Protein AF-A0A2Z5ZM87-F1 (afdb_monomer_lite)

Structure (mmCIF, N/CA/C/O backbone):
data_AF-A0A2Z5ZM87-F1
#
_entry.id   AF-A0A2Z5ZM87-F1
#
loop_
_atom_site.group_PDB
_atom_site.id
_atom_site.type_symbol
_atom_site.label_atom_id
_atom_site.label_alt_id
_atom_site.label_comp_id
_atom_site.label_asym_id
_atom_site.label_entity_id
_atom_site.label_seq_id
_atom_site.pdbx_PDB_ins_code
_atom_site.Cartn_x
_atom_site.Cartn_y
_atom_site.Cartn_z
_atom_site.occupancy
_atom_site.B_iso_or_equiv
_atom_site.auth_seq_id
_atom_site.auth_comp_id
_atom_site.auth_asym_id
_atom_site.auth_atom_id
_atom_site.pdbx_PDB_model_num
ATOM 1 N N . MET A 1 1 ? -8.042 13.717 -10.631 1.00 45.28 1 MET A N 1
ATOM 2 C CA . MET A 1 1 ? -7.740 12.860 -9.469 1.00 45.28 1 MET A CA 1
ATOM 3 C C . MET A 1 1 ? -8.584 11.626 -9.677 1.00 45.28 1 MET A C 1
ATOM 5 O O . MET A 1 1 ? -9.781 11.690 -9.444 1.00 45.28 1 MET A O 1
ATOM 9 N N . ASP A 1 2 ? -8.003 10.573 -10.242 1.00 47.09 2 ASP A N 1
ATOM 10 C CA . ASP A 1 2 ? -8.747 9.351 -10.549 1.00 47.09 2 ASP A CA 1
ATOM 11 C C . ASP A 1 2 ? -8.518 8.375 -9.394 1.00 47.09 2 ASP A C 1
ATOM 13 O O . ASP A 1 2 ? -7.420 7.847 -9.216 1.00 47.09 2 ASP A O 1
ATOM 17 N N . TYR A 1 3 ? -9.545 8.236 -8.553 1.00 55.28 3 TYR A N 1
ATOM 18 C CA . TYR A 1 3 ? -9.513 7.658 -7.201 1.00 55.28 3 TYR A CA 1
ATOM 19 C C . TYR A 1 3 ? -9.652 6.130 -7.167 1.00 55.28 3 TYR A C 1
ATOM 21 O O . TYR A 1 3 ? -10.389 5.592 -6.343 1.00 55.28 3 TYR A O 1
ATOM 29 N N . PHE A 1 4 ? -9.010 5.405 -8.084 1.00 69.56 4 PHE A N 1
ATOM 30 C CA . PHE A 1 4 ? -9.246 3.966 -8.196 1.00 69.56 4 PHE A CA 1
ATOM 31 C C . PHE A 1 4 ? -7.976 3.204 -8.540 1.00 69.56 4 PHE A C 1
ATOM 33 O O . PHE A 1 4 ? -7.252 3.585 -9.455 1.00 69.56 4 PHE A O 1
ATOM 40 N N . VAL A 1 5 ? -7.774 2.071 -7.856 1.00 77.31 5 VAL A N 1
ATOM 41 C CA . VAL A 1 5 ? -6.613 1.172 -7.995 1.00 77.31 5 VAL A CA 1
ATOM 42 C C . VAL A 1 5 ? -6.198 0.956 -9.453 1.00 77.31 5 VAL A C 1
ATOM 44 O O . VAL A 1 5 ? -5.006 0.997 -9.755 1.00 77.31 5 VAL A O 1
ATOM 47 N N . LEU A 1 6 ? -7.179 0.739 -10.339 1.00 80.38 6 LEU A N 1
ATOM 48 C CA . LEU A 1 6 ? -6.986 0.447 -11.763 1.00 80.38 6 LEU A CA 1
ATOM 49 C C . LEU A 1 6 ? -6.848 1.695 -12.644 1.00 80.38 6 LEU A C 1
ATOM 51 O O . LEU A 1 6 ? -6.197 1.627 -13.682 1.00 80.38 6 LEU A O 1
ATOM 55 N N . LEU A 1 7 ? -7.466 2.812 -12.253 1.00 82.69 7 LEU A N 1
ATOM 56 C CA . LEU A 1 7 ? -7.489 4.033 -13.062 1.00 82.69 7 LEU A CA 1
ATOM 57 C C . LEU A 1 7 ? -6.266 4.906 -12.810 1.00 82.69 7 LEU A C 1
ATOM 59 O O . LEU A 1 7 ? -5.807 5.576 -13.728 1.00 82.69 7 LEU A O 1
ATOM 63 N N . SER A 1 8 ? -5.714 4.880 -11.595 1.00 85.94 8 SER A N 1
ATOM 64 C CA . SER A 1 8 ? -4.465 5.569 -11.301 1.00 85.94 8 SER A CA 1
ATOM 65 C C . SER A 1 8 ? -3.324 4.871 -12.051 1.00 85.94 8 SER A C 1
ATOM 67 O O . SER A 1 8 ? -3.047 3.695 -11.778 1.00 85.94 8 SER A O 1
ATOM 69 N N . PRO A 1 9 ? -2.617 5.548 -12.971 1.00 89.00 9 PRO A N 1
ATOM 70 C CA . PRO A 1 9 ? -1.467 4.941 -13.621 1.00 89.00 9 PRO A CA 1
ATOM 71 C C . PRO A 1 9 ? -0.368 4.576 -12.604 1.00 89.00 9 PRO A C 1
ATOM 73 O O . PRO A 1 9 ? -0.386 5.059 -11.459 1.00 89.00 9 PRO A O 1
ATOM 76 N N . PRO A 1 10 ? 0.594 3.717 -12.980 1.00 91.44 10 PRO A N 1
ATOM 77 C CA . PRO A 1 10 ? 1.702 3.364 -12.103 1.00 91.44 10 PRO A CA 1
ATOM 78 C C . PRO A 1 10 ? 2.448 4.608 -11.614 1.00 91.44 10 PRO A C 1
ATOM 80 O O . PRO A 1 10 ? 2.751 5.505 -12.403 1.00 91.44 10 PRO A O 1
ATOM 83 N N . PHE A 1 11 ? 2.745 4.649 -10.313 1.00 91.25 11 PHE A N 1
ATOM 84 C CA . PHE A 1 11 ? 3.589 5.677 -9.700 1.00 91.25 11 PHE A CA 1
ATOM 85 C C . PHE A 1 11 ? 3.064 7.111 -9.840 1.00 91.25 11 PHE A C 1
ATOM 87 O O . PHE A 1 11 ? 3.836 8.063 -9.911 1.00 91.25 11 PHE A O 1
ATOM 94 N N . GLN A 1 12 ? 1.741 7.271 -9.905 1.00 87.81 12 GLN A N 1
ATOM 95 C CA . GLN A 1 12 ? 1.074 8.579 -9.860 1.00 87.81 12 GLN A CA 1
ATOM 96 C C . GLN A 1 12 ? 0.607 8.962 -8.450 1.00 87.81 12 GLN A C 1
ATOM 98 O O . GLN A 1 12 ? 0.036 10.033 -8.261 1.00 87.81 12 GLN A O 1
ATOM 103 N N . VAL A 1 13 ? 0.867 8.107 -7.457 1.00 87.69 13 VAL A N 1
ATOM 104 C CA . VAL A 1 13 ? 0.732 8.444 -6.038 1.00 87.69 13 VAL A CA 1
ATOM 105 C C . VAL A 1 13 ? 2.094 8.898 -5.506 1.00 87.69 13 VAL A C 1
ATOM 107 O O . VAL A 1 13 ? 3.131 8.367 -5.909 1.00 87.69 13 VAL A O 1
ATOM 110 N N . ALA A 1 14 ? 2.091 9.895 -4.617 1.00 83.25 14 ALA A N 1
ATOM 111 C CA . ALA A 1 14 ? 3.307 10.430 -4.007 1.00 83.25 14 ALA A CA 1
ATOM 112 C C . ALA A 1 14 ? 4.142 9.314 -3.357 1.00 83.25 14 ALA A C 1
ATOM 114 O O . ALA A 1 14 ? 3.596 8.439 -2.687 1.00 83.25 14 ALA A O 1
ATOM 115 N N . ASP A 1 15 ? 5.453 9.335 -3.610 1.00 87.00 15 ASP A N 1
ATOM 116 C CA . ASP A 1 15 ? 6.457 8.391 -3.094 1.00 87.00 15 ASP A CA 1
ATOM 117 C C . ASP A 1 15 ? 6.191 6.892 -3.349 1.00 87.00 15 ASP A C 1
ATOM 119 O O . ASP A 1 15 ? 6.943 6.028 -2.885 1.00 87.00 15 ASP A O 1
ATOM 123 N N . GLU A 1 16 ? 5.177 6.555 -4.152 1.00 92.56 16 GLU A N 1
ATOM 124 C CA . GLU A 1 16 ? 4.769 5.179 -4.434 1.00 92.56 16 GLU A CA 1
ATOM 125 C C . GLU A 1 16 ? 5.887 4.299 -5.018 1.00 92.56 16 GLU A C 1
ATOM 127 O O . GLU A 1 16 ? 5.949 3.134 -4.627 1.00 92.56 16 GLU A O 1
ATOM 132 N N . PRO A 1 17 ? 6.815 4.787 -5.874 1.00 94.00 17 PRO A N 1
ATOM 133 C CA . PRO A 1 17 ? 7.968 3.988 -6.288 1.00 94.00 17 PRO A CA 1
ATOM 134 C C . PRO A 1 17 ? 8.773 3.438 -5.110 1.00 94.00 17 PRO A C 1
ATOM 136 O O . PRO A 1 17 ? 9.072 2.244 -5.060 1.00 94.00 17 PRO A O 1
ATOM 139 N N . ASN A 1 18 ? 9.099 4.292 -4.137 1.00 94.75 18 ASN A N 1
ATOM 140 C CA . ASN A 1 18 ? 9.925 3.905 -2.997 1.00 94.75 18 ASN A CA 1
ATOM 141 C C . ASN A 1 18 ? 9.157 2.964 -2.072 1.00 94.75 18 ASN A C 1
ATOM 143 O O . ASN A 1 18 ? 9.716 1.970 -1.607 1.00 94.75 18 ASN A O 1
ATOM 147 N N . HIS A 1 19 ? 7.864 3.221 -1.866 1.00 96.12 19 HIS A N 1
ATOM 148 C CA . HIS A 1 19 ? 7.006 2.320 -1.108 1.00 96.12 19 HIS A CA 1
ATOM 149 C C . HIS A 1 19 ? 6.868 0.953 -1.782 1.00 96.12 19 HIS A C 1
ATOM 151 O O . HIS A 1 19 ? 7.019 -0.061 -1.110 1.00 96.12 19 HIS A O 1
ATOM 157 N N . PHE A 1 20 ? 6.669 0.893 -3.100 1.00 96.88 20 PHE A N 1
ATOM 158 C CA . PHE A 1 20 ? 6.618 -0.364 -3.845 1.00 96.88 20 PHE A CA 1
ATOM 159 C C . PHE A 1 20 ? 7.907 -1.174 -3.670 1.00 96.88 20 PHE A C 1
ATOM 161 O O . PHE A 1 20 ? 7.859 -2.359 -3.349 1.00 96.88 20 PHE A O 1
ATOM 168 N N . MET A 1 21 ? 9.068 -0.529 -3.785 1.00 96.56 21 MET A N 1
ATOM 169 C CA . MET A 1 21 ? 10.365 -1.177 -3.572 1.00 96.56 21 MET A CA 1
ATOM 170 C C . MET A 1 21 ? 10.538 -1.672 -2.125 1.00 96.56 21 MET A C 1
ATOM 172 O O . MET A 1 21 ? 11.004 -2.793 -1.907 1.00 96.56 21 MET A O 1
ATOM 176 N N . ARG A 1 22 ? 10.077 -0.903 -1.131 1.00 96.94 22 ARG A N 1
ATOM 177 C CA . ARG A 1 22 ? 10.037 -1.336 0.276 1.00 96.94 22 ARG A CA 1
ATOM 178 C C . ARG A 1 22 ? 9.099 -2.529 0.495 1.00 96.94 22 ARG A C 1
ATOM 180 O O . ARG A 1 22 ? 9.460 -3.456 1.215 1.00 96.94 22 ARG A O 1
ATOM 187 N N . VAL A 1 23 ? 7.929 -2.547 -0.141 1.00 97.31 23 VAL A N 1
ATOM 188 C CA . VAL A 1 23 ? 6.977 -3.668 -0.075 1.00 97.31 23 VAL A CA 1
ATOM 189 C C . VAL A 1 23 ? 7.590 -4.933 -0.676 1.00 97.31 23 VAL A C 1
ATOM 191 O O . VAL A 1 23 ? 7.504 -5.991 -0.056 1.00 97.31 23 VAL A O 1
ATOM 194 N N . LEU A 1 24 ? 8.257 -4.833 -1.832 1.00 97.12 24 LEU A N 1
ATOM 195 C CA . LEU A 1 24 ? 8.967 -5.962 -2.445 1.00 97.12 24 LEU A CA 1
ATOM 196 C C . LEU A 1 24 ? 10.035 -6.533 -1.505 1.00 97.12 24 LEU A C 1
ATOM 198 O O . LEU A 1 24 ? 10.115 -7.747 -1.336 1.00 97.12 24 LEU A O 1
ATOM 202 N N . GLN A 1 25 ? 10.819 -5.665 -0.860 1.00 96.44 25 GLN A N 1
ATOM 203 C CA . GLN A 1 25 ? 11.833 -6.077 0.108 1.00 96.44 25 GLN A CA 1
ATOM 204 C C . GLN A 1 25 ? 11.210 -6.883 1.261 1.00 96.44 25 GLN A C 1
ATOM 206 O O . GLN A 1 25 ? 11.693 -7.967 1.593 1.00 96.44 25 GLN A O 1
ATOM 211 N N . ILE A 1 26 ? 10.133 -6.366 1.863 1.00 97.25 26 ILE A N 1
ATOM 212 C CA . ILE A 1 26 ? 9.449 -7.028 2.982 1.00 97.25 26 ILE A CA 1
ATOM 213 C C . ILE A 1 26 ? 8.850 -8.366 2.528 1.00 97.25 26 ILE A C 1
ATOM 215 O O . ILE A 1 26 ? 8.986 -9.363 3.235 1.00 97.25 26 ILE A O 1
ATOM 219 N N . ALA A 1 27 ? 8.247 -8.417 1.337 1.00 96.69 27 ALA A N 1
ATOM 220 C CA . ALA A 1 27 ? 7.664 -9.634 0.774 1.00 96.69 27 ALA A CA 1
ATOM 221 C C . ALA A 1 27 ? 8.704 -10.738 0.498 1.00 96.69 27 ALA A C 1
ATOM 223 O O . ALA A 1 27 ? 8.371 -11.917 0.556 1.00 96.69 27 ALA A O 1
ATOM 224 N N . GLN A 1 28 ? 9.968 -10.375 0.257 1.00 94.19 28 GLN A N 1
ATOM 225 C CA . GLN A 1 28 ? 11.092 -11.315 0.134 1.00 94.19 28 GLN A CA 1
ATOM 226 C C . GLN A 1 28 ? 11.618 -11.826 1.489 1.00 94.19 28 GLN A C 1
ATOM 228 O O . GLN A 1 28 ? 12.605 -12.557 1.528 1.00 94.19 28 GLN A O 1
ATOM 233 N N . GLY A 1 29 ? 10.998 -11.430 2.605 1.00 94.25 29 GLY A N 1
ATOM 234 C CA . GLY A 1 29 ? 11.417 -11.795 3.961 1.00 94.25 29 GLY A CA 1
ATOM 235 C C . GLY A 1 29 ? 12.471 -10.862 4.567 1.00 94.25 29 GLY A C 1
ATOM 236 O O . GLY A 1 29 ? 12.845 -11.025 5.728 1.00 94.25 29 GLY A O 1
ATOM 237 N N . ASN A 1 30 ? 12.923 -9.842 3.832 1.00 94.31 30 ASN A N 1
ATOM 238 C CA . ASN A 1 30 ? 13.924 -8.890 4.307 1.00 94.31 30 ASN A CA 1
ATOM 239 C C . ASN A 1 30 ? 13.255 -7.744 5.083 1.00 94.31 30 ASN A C 1
ATOM 241 O O . ASN A 1 30 ? 13.056 -6.641 4.578 1.00 94.31 30 ASN A O 1
ATOM 245 N N . LEU A 1 31 ? 12.894 -7.996 6.342 1.00 94.25 31 LEU A N 1
ATOM 246 C CA . LEU A 1 31 ? 12.161 -7.028 7.173 1.00 94.25 31 LEU A CA 1
ATOM 247 C C . LEU A 1 31 ? 12.968 -5.748 7.468 1.00 94.25 31 LEU A C 1
ATOM 249 O O . LEU A 1 31 ? 12.413 -4.645 7.528 1.00 94.25 31 LEU A O 1
ATOM 253 N N . VAL A 1 32 ? 14.286 -5.881 7.616 1.00 93.62 32 VAL A N 1
ATOM 254 C CA . VAL A 1 32 ? 15.198 -4.785 7.969 1.00 93.62 32 VAL A CA 1
ATOM 255 C C . VAL A 1 32 ? 15.969 -4.315 6.736 1.00 93.62 32 VAL A C 1
ATOM 257 O O . VAL A 1 32 ? 16.406 -5.116 5.912 1.00 93.62 32 VAL A O 1
ATOM 260 N N . GLY A 1 33 ? 16.106 -2.995 6.602 1.00 90.94 33 GLY A N 1
ATOM 261 C CA . GLY A 1 33 ? 16.922 -2.347 5.577 1.00 90.94 33 GLY A CA 1
ATOM 262 C C . GLY A 1 33 ? 18.409 -2.646 5.677 1.00 90.94 33 GLY A C 1
ATOM 263 O O . GLY A 1 33 ? 18.942 -2.887 6.756 1.00 90.94 33 GLY A O 1
ATOM 264 N N . ILE A 1 34 ? 19.096 -2.530 4.547 1.00 93.06 34 ILE A N 1
ATOM 265 C CA . ILE A 1 34 ? 20.554 -2.539 4.484 1.00 93.06 34 ILE A CA 1
ATOM 266 C C . ILE A 1 34 ? 21.031 -1.091 4.543 1.00 93.06 34 ILE A C 1
ATOM 268 O O . ILE A 1 34 ? 20.699 -0.287 3.672 1.00 93.06 34 ILE A O 1
ATOM 272 N N . ARG A 1 35 ? 21.825 -0.756 5.560 1.00 92.56 35 ARG A N 1
ATOM 273 C CA . ARG A 1 35 ? 22.493 0.544 5.667 1.00 92.56 35 ARG A CA 1
ATOM 274 C C . ARG A 1 35 ? 23.862 0.468 4.997 1.00 92.56 35 ARG A C 1
ATOM 276 O O . ARG A 1 35 ? 24.700 -0.312 5.436 1.00 92.56 35 ARG A O 1
ATOM 283 N N . GLN A 1 36 ? 24.093 1.282 3.968 1.00 90.25 36 GLN A N 1
ATOM 284 C CA . GLN A 1 36 ? 25.390 1.352 3.280 1.00 90.25 36 GLN A CA 1
ATOM 285 C C . GLN A 1 36 ? 26.271 2.489 3.800 1.00 90.25 36 GLN A C 1
ATOM 287 O O . GLN A 1 36 ? 27.489 2.351 3.860 1.00 90.25 36 GLN A O 1
ATOM 292 N N . SER A 1 37 ? 25.674 3.607 4.220 1.00 90.81 37 SER A N 1
ATOM 293 C CA . SER A 1 37 ? 26.419 4.752 4.746 1.00 90.81 37 SER A CA 1
ATOM 294 C C . SER A 1 37 ? 25.619 5.509 5.813 1.00 90.81 37 SER A C 1
ATOM 296 O O . SER A 1 37 ? 24.560 5.066 6.270 1.00 90.81 37 SER A O 1
ATOM 298 N N . LYS A 1 38 ? 26.120 6.670 6.259 1.00 86.62 38 LYS A N 1
ATOM 299 C CA . LYS A 1 38 ? 25.392 7.515 7.219 1.00 86.62 38 LYS A CA 1
ATOM 300 C C . LYS A 1 38 ? 24.047 7.993 6.667 1.00 86.62 38 LYS A C 1
ATOM 302 O O . LYS A 1 38 ? 23.107 8.068 7.454 1.00 86.62 38 LYS A O 1
ATOM 307 N N . THR A 1 39 ? 23.975 8.265 5.365 1.00 85.94 39 THR A N 1
ATOM 308 C CA . THR A 1 39 ? 22.816 8.848 4.667 1.00 85.94 39 THR A CA 1
ATOM 309 C C . THR A 1 39 ? 22.148 7.885 3.688 1.00 85.94 39 THR A C 1
ATOM 311 O O . THR A 1 39 ? 21.098 8.210 3.144 1.00 85.94 39 THR A O 1
ATOM 314 N N . GLU A 1 40 ? 22.725 6.703 3.466 1.00 90.88 40 GLU A N 1
ATOM 315 C CA . GLU A 1 40 ? 22.232 5.739 2.486 1.00 90.88 40 GLU A CA 1
ATOM 316 C C . GLU A 1 40 ? 21.752 4.453 3.150 1.00 90.88 40 GLU A C 1
ATOM 318 O O . GLU A 1 40 ? 22.470 3.794 3.913 1.00 90.88 40 GLU A O 1
ATOM 323 N N . SER A 1 41 ? 20.505 4.096 2.866 1.00 93.81 41 SER A N 1
ATOM 324 C CA . SER A 1 41 ? 19.870 2.871 3.337 1.00 93.81 41 SER A CA 1
ATOM 325 C C . SER A 1 41 ? 18.853 2.396 2.311 1.00 93.81 41 SER A C 1
ATOM 327 O O . SER A 1 41 ? 18.200 3.209 1.659 1.00 93.81 41 SER A O 1
ATOM 329 N N . GLY A 1 42 ? 18.717 1.084 2.158 1.00 94.38 42 GLY A N 1
ATOM 330 C CA . GLY A 1 42 ? 17.855 0.521 1.132 1.00 94.38 42 GLY A CA 1
ATOM 331 C C . GLY A 1 42 ? 17.773 -0.998 1.154 1.00 94.38 42 GLY A C 1
ATOM 332 O O . GLY A 1 42 ? 17.763 -1.604 2.227 1.00 94.38 42 GLY A O 1
ATOM 333 N N . ALA A 1 43 ? 17.684 -1.607 -0.027 1.00 94.75 43 ALA A N 1
ATOM 334 C CA . ALA A 1 43 ? 17.456 -3.040 -0.185 1.00 94.75 43 ALA A CA 1
ATOM 335 C C . ALA A 1 43 ? 18.128 -3.612 -1.436 1.00 94.75 43 ALA A C 1
ATOM 337 O O . ALA A 1 43 ? 18.338 -2.902 -2.417 1.00 94.75 43 ALA A O 1
ATOM 338 N N . LEU A 1 44 ? 18.411 -4.916 -1.418 1.00 95.06 44 LEU A N 1
ATOM 339 C CA . LEU A 1 44 ? 18.737 -5.672 -2.626 1.00 95.06 44 LEU A CA 1
ATOM 340 C C . LEU A 1 44 ? 17.435 -6.145 -3.271 1.00 95.06 44 LEU A C 1
ATOM 342 O O . LEU A 1 44 ? 16.685 -6.896 -2.656 1.00 95.06 44 LEU A O 1
ATOM 346 N N . LEU A 1 45 ? 17.164 -5.695 -4.494 1.00 95.31 45 LEU A N 1
ATOM 347 C CA . LEU A 1 45 ? 15.937 -5.997 -5.233 1.00 95.31 45 LEU A CA 1
ATOM 348 C C . LEU A 1 45 ? 16.264 -6.411 -6.673 1.00 95.31 45 LEU A C 1
ATOM 350 O O . LEU A 1 45 ? 17.319 -6.033 -7.187 1.00 95.31 45 LEU A O 1
ATOM 354 N N . PRO A 1 46 ? 15.376 -7.152 -7.362 1.00 94.50 46 PRO A N 1
ATOM 355 C CA . PRO A 1 46 ? 15.541 -7.437 -8.781 1.00 94.50 46 PRO A CA 1
ATOM 356 C C . PRO A 1 46 ? 15.693 -6.146 -9.587 1.00 94.50 46 PRO A C 1
ATOM 358 O O . PRO A 1 46 ? 14.908 -5.215 -9.403 1.00 94.50 46 PRO A O 1
ATOM 361 N N . MET A 1 47 ? 16.654 -6.105 -10.515 1.00 92.50 47 MET A N 1
ATOM 362 C CA . MET A 1 47 ? 16.968 -4.912 -11.322 1.00 92.50 47 MET A CA 1
ATOM 363 C C . MET A 1 47 ? 15.745 -4.326 -12.049 1.00 92.50 47 MET A C 1
ATOM 365 O O . MET A 1 47 ? 15.665 -3.122 -12.286 1.00 92.50 47 MET A O 1
ATOM 369 N N . THR A 1 48 ? 14.738 -5.139 -12.366 1.00 93.19 48 THR A N 1
ATOM 370 C CA . THR A 1 48 ? 13.526 -4.630 -13.014 1.00 93.19 48 THR A CA 1
ATOM 371 C C . THR A 1 48 ? 12.620 -3.811 -12.121 1.00 93.19 48 THR A C 1
ATOM 373 O O . THR A 1 48 ? 11.822 -3.062 -12.668 1.00 93.19 48 THR A O 1
ATOM 376 N N . ALA A 1 49 ? 12.716 -3.903 -10.792 1.00 93.56 49 ALA A N 1
ATOM 377 C CA . ALA A 1 49 ? 11.942 -3.035 -9.905 1.00 93.56 49 ALA A CA 1
ATOM 378 C C . ALA A 1 49 ? 12.279 -1.546 -10.141 1.00 93.56 49 ALA A C 1
ATOM 380 O O . ALA A 1 49 ? 11.373 -0.794 -10.512 1.00 93.56 49 ALA A O 1
ATOM 381 N N . PRO A 1 50 ? 13.552 -1.106 -10.039 1.00 93.25 50 PRO A N 1
ATOM 382 C CA . PRO A 1 50 ? 13.908 0.275 -10.349 1.00 93.25 50 PRO A CA 1
ATOM 383 C C . PRO A 1 50 ? 13.760 0.616 -11.840 1.00 93.25 50 PRO A C 1
ATOM 385 O O . PRO A 1 50 ? 13.394 1.744 -12.150 1.00 93.25 50 PRO A O 1
ATOM 388 N N . MET A 1 51 ? 13.958 -0.323 -12.780 1.00 92.19 51 MET A N 1
ATOM 389 C CA . MET A 1 51 ? 13.696 -0.056 -14.212 1.00 92.19 51 MET A CA 1
ATOM 390 C C . MET A 1 51 ? 12.208 0.188 -14.506 1.00 92.19 51 MET A C 1
ATOM 392 O O . MET A 1 51 ? 11.855 1.047 -15.317 1.00 92.19 51 MET A O 1
ATOM 396 N N . PHE A 1 52 ? 11.327 -0.567 -13.848 1.00 93.94 52 PHE A N 1
ATOM 397 C CA . PHE A 1 52 ? 9.886 -0.388 -13.953 1.00 93.94 52 PHE A CA 1
ATOM 398 C C . PHE A 1 52 ? 9.480 0.984 -13.411 1.00 93.94 52 PHE A C 1
ATOM 400 O O . PHE A 1 52 ? 8.796 1.719 -14.116 1.00 93.94 52 PHE A O 1
ATOM 407 N N . ALA A 1 53 ? 9.977 1.377 -12.234 1.00 92.25 53 ALA A N 1
ATOM 408 C CA . ALA A 1 53 ? 9.786 2.729 -11.705 1.00 92.25 53 ALA A CA 1
ATOM 409 C C . ALA A 1 53 ? 10.319 3.809 -12.663 1.00 92.25 53 ALA A C 1
ATOM 411 O O . ALA A 1 53 ? 9.608 4.756 -12.997 1.00 92.25 53 ALA A O 1
ATOM 412 N N . ALA A 1 54 ? 11.526 3.611 -13.202 1.00 90.44 54 ALA A N 1
ATOM 413 C CA . ALA A 1 54 ? 12.166 4.548 -14.120 1.00 90.44 54 ALA A CA 1
ATOM 414 C C . ALA A 1 54 ? 11.372 4.796 -15.410 1.00 90.44 54 ALA A C 1
ATOM 416 O O . ALA A 1 54 ? 11.474 5.879 -15.989 1.00 90.44 54 ALA A O 1
ATOM 417 N N . SER A 1 55 ? 10.531 3.843 -15.824 1.00 89.69 55 SER A N 1
ATOM 418 C CA . SER A 1 55 ? 9.640 3.998 -16.982 1.00 89.69 55 SER A CA 1
ATOM 419 C C . SER A 1 55 ? 8.637 5.149 -16.813 1.00 89.69 55 SER A C 1
ATOM 421 O O . SER A 1 55 ? 8.114 5.640 -17.809 1.00 89.69 55 SER A O 1
ATOM 423 N N . PHE A 1 56 ? 8.407 5.614 -15.580 1.00 90.00 56 PHE A N 1
ATOM 424 C CA . PHE A 1 56 ? 7.454 6.673 -15.236 1.00 90.00 56 PHE A CA 1
ATOM 425 C C . PHE A 1 56 ? 8.122 7.930 -14.640 1.00 90.00 56 PHE A C 1
ATOM 427 O O . PHE A 1 56 ? 7.434 8.899 -14.329 1.00 90.00 56 PHE A O 1
ATOM 434 N N . ASN A 1 57 ? 9.459 7.980 -14.550 1.00 85.25 57 ASN A N 1
ATOM 435 C CA . ASN A 1 57 ? 10.211 9.081 -13.919 1.00 85.25 57 ASN A CA 1
ATOM 436 C C . ASN A 1 57 ? 10.078 10.449 -14.608 1.00 85.25 57 ASN A C 1
ATOM 438 O O . ASN A 1 57 ? 10.487 11.454 -14.036 1.00 85.25 57 ASN A O 1
ATOM 442 N N . LYS A 1 58 ? 9.545 10.510 -15.833 1.00 83.88 58 LYS A N 1
ATOM 443 C CA . LYS A 1 58 ? 9.331 11.776 -16.556 1.00 83.88 58 LYS A CA 1
ATOM 444 C C . LYS A 1 58 ? 8.078 12.533 -16.103 1.00 83.88 58 LYS A C 1
ATOM 446 O O . LYS A 1 58 ? 7.887 13.667 -16.511 1.00 83.88 58 LYS A O 1
ATOM 451 N N . LEU A 1 59 ? 7.220 11.898 -15.304 1.00 85.25 59 LEU A N 1
ATOM 452 C CA . LEU A 1 59 ? 5.908 12.422 -14.911 1.00 85.25 59 LEU A CA 1
ATOM 453 C C . LEU A 1 59 ? 5.934 13.320 -13.660 1.00 85.25 59 LEU A C 1
ATOM 455 O O . LEU A 1 59 ? 5.207 14.316 -13.643 1.00 85.25 59 LEU A O 1
ATOM 459 N N . PRO A 1 60 ? 6.721 13.019 -12.604 1.00 81.38 60 PRO A N 1
ATOM 460 C CA . PRO A 1 60 ? 6.776 13.869 -11.420 1.00 81.38 60 PRO A CA 1
ATOM 461 C C . PRO A 1 60 ? 7.138 15.315 -11.775 1.00 81.38 60 PRO A C 1
ATOM 463 O O . PRO A 1 60 ? 8.110 15.566 -12.481 1.00 81.38 60 PRO A O 1
ATOM 466 N N . PHE A 1 61 ? 6.345 16.266 -11.271 1.00 81.44 61 PHE A N 1
ATOM 467 C CA . PHE A 1 61 ? 6.514 17.713 -11.480 1.00 81.44 61 PHE A CA 1
ATOM 468 C C . PHE A 1 61 ? 6.441 18.195 -12.943 1.00 81.44 61 PHE A C 1
ATOM 470 O O . PHE A 1 61 ? 6.724 19.361 -13.216 1.00 81.44 61 PHE A O 1
ATOM 477 N N . ALA A 1 62 ? 5.994 17.346 -13.873 1.00 86.06 62 ALA A N 1
ATOM 478 C CA . ALA A 1 62 ? 5.849 17.673 -15.287 1.00 86.06 62 ALA A CA 1
ATOM 479 C C . ALA A 1 62 ? 4.378 17.522 -15.726 1.00 86.06 62 ALA A C 1
ATOM 481 O O . ALA A 1 62 ? 4.011 16.522 -16.337 1.00 86.06 62 ALA A O 1
ATOM 482 N N . PRO A 1 63 ? 3.494 18.503 -15.450 1.00 81.69 63 PRO A N 1
ATOM 483 C CA . PRO A 1 63 ? 2.054 18.370 -15.712 1.00 81.69 63 PRO A CA 1
ATOM 484 C C . PRO A 1 63 ? 1.699 18.189 -17.199 1.00 81.69 63 PRO A C 1
ATOM 486 O O . PRO A 1 63 ? 0.609 17.691 -17.506 1.00 81.69 63 PRO A O 1
ATOM 489 N N . GLN A 1 64 ? 2.611 18.587 -18.092 1.00 86.06 64 GLN A N 1
ATOM 490 C CA . GLN A 1 64 ? 2.501 18.447 -19.546 1.00 86.06 64 GLN A CA 1
ATOM 491 C C . GLN A 1 64 ? 2.734 17.002 -20.008 1.00 86.06 64 GLN A C 1
ATOM 493 O O . GLN A 1 64 ? 2.193 16.582 -21.028 1.00 86.06 64 GLN A O 1
ATOM 498 N N . GLU A 1 65 ? 3.517 16.236 -19.248 1.00 87.56 65 GLU A N 1
ATOM 499 C CA . GLU A 1 65 ? 3.810 14.840 -19.541 1.00 87.56 65 GLU A CA 1
ATOM 500 C C . GLU A 1 65 ? 2.644 13.973 -19.060 1.00 87.56 65 GLU A C 1
ATOM 502 O O . GLU A 1 65 ? 2.139 14.120 -17.943 1.00 87.56 65 GLU A O 1
ATOM 507 N N . LYS A 1 66 ? 2.186 13.064 -19.921 1.00 85.94 66 LYS A N 1
ATOM 508 C CA . LYS A 1 66 ? 1.099 12.127 -19.621 1.00 85.94 66 LYS A CA 1
ATOM 509 C C . LYS A 1 66 ? 1.573 10.705 -19.831 1.00 85.94 66 LYS A C 1
ATOM 511 O O . LYS A 1 66 ? 2.449 10.436 -20.650 1.00 85.94 66 LYS A O 1
ATOM 516 N N . VAL A 1 67 ? 0.945 9.779 -19.113 1.00 87.88 67 VAL A N 1
ATOM 517 C CA . VAL A 1 67 ? 1.154 8.355 -19.360 1.00 87.88 67 VAL A CA 1
ATOM 518 C C . VAL A 1 67 ? 0.659 8.021 -20.761 1.00 87.88 67 VAL A C 1
ATOM 520 O O . VAL A 1 67 ? -0.515 8.210 -21.073 1.00 87.88 67 VAL A O 1
ATOM 523 N N . THR A 1 68 ? 1.563 7.533 -21.606 1.00 89.62 68 THR A N 1
ATOM 524 C CA . THR A 1 68 ? 1.239 7.113 -22.971 1.00 89.62 68 THR A CA 1
ATOM 525 C C . THR A 1 68 ? 0.963 5.611 -23.029 1.00 89.62 68 THR A C 1
ATOM 527 O O . THR A 1 68 ? 1.429 4.838 -22.189 1.00 89.62 68 THR A O 1
ATOM 530 N N . ALA A 1 69 ? 0.225 5.173 -24.053 1.00 88.00 69 ALA A N 1
ATOM 531 C CA . ALA A 1 69 ? -0.030 3.751 -24.276 1.00 88.00 69 ALA A CA 1
ATOM 532 C C . ALA A 1 69 ? 1.275 2.953 -24.462 1.00 88.00 69 ALA A C 1
ATOM 534 O O . ALA A 1 69 ? 1.401 1.853 -23.932 1.00 88.00 69 ALA A O 1
ATOM 535 N N . ASP A 1 70 ? 2.270 3.528 -25.143 1.00 89.25 70 ASP A N 1
ATOM 536 C CA . ASP A 1 70 ? 3.583 2.902 -25.345 1.00 89.25 70 ASP A CA 1
ATOM 537 C C . ASP A 1 70 ? 4.330 2.671 -24.019 1.00 89.25 70 ASP A C 1
ATOM 539 O O . ASP A 1 70 ? 4.888 1.594 -23.804 1.00 89.25 70 ASP A O 1
ATOM 543 N N . MET A 1 71 ? 4.270 3.627 -23.081 1.00 89.81 71 MET A N 1
ATOM 544 C CA . MET A 1 71 ? 4.835 3.451 -21.734 1.00 89.81 71 MET A CA 1
ATOM 545 C C . MET A 1 71 ? 4.179 2.280 -20.997 1.00 89.81 71 MET A C 1
ATOM 547 O O . MET A 1 71 ? 4.876 1.470 -20.386 1.00 89.81 71 MET A O 1
ATOM 551 N N . LEU A 1 72 ? 2.849 2.165 -21.077 1.00 90.38 72 LEU A N 1
ATOM 552 C CA . LEU A 1 72 ? 2.108 1.072 -20.447 1.00 90.38 72 LEU A CA 1
ATOM 553 C C . LEU A 1 72 ? 2.441 -0.277 -21.085 1.00 90.38 72 LEU A C 1
ATOM 555 O O . LEU A 1 72 ? 2.705 -1.236 -20.365 1.00 90.38 72 LEU A O 1
ATOM 559 N N . VAL A 1 73 ? 2.484 -0.362 -22.417 1.00 90.38 73 VAL A N 1
ATOM 560 C CA . VAL A 1 73 ? 2.840 -1.597 -23.134 1.00 90.38 73 VAL A CA 1
ATOM 561 C C . VAL A 1 73 ? 4.252 -2.054 -22.767 1.00 90.38 73 VAL A C 1
ATOM 563 O O . VAL A 1 73 ? 4.451 -3.222 -22.429 1.00 90.38 73 VAL A O 1
ATOM 566 N N . LYS A 1 74 ? 5.221 -1.132 -22.736 1.00 89.00 74 LYS A N 1
ATOM 567 C CA . LYS A 1 74 ? 6.593 -1.425 -22.296 1.00 89.00 74 LYS A CA 1
ATOM 568 C C . LYS A 1 74 ? 6.623 -1.931 -20.859 1.00 89.00 74 LYS A C 1
ATOM 570 O O . LYS A 1 74 ? 7.194 -2.989 -20.606 1.00 89.00 74 LYS A O 1
ATOM 575 N N . ALA A 1 75 ? 5.950 -1.245 -19.941 1.00 90.06 75 ALA A N 1
ATOM 576 C CA . ALA A 1 75 ? 5.851 -1.657 -18.545 1.00 90.06 75 ALA A CA 1
ATOM 577 C C . ALA A 1 75 ? 5.208 -3.046 -18.365 1.00 90.06 75 ALA A C 1
ATOM 579 O O . ALA A 1 75 ? 5.707 -3.853 -17.581 1.00 90.06 75 ALA A O 1
ATOM 580 N N . MET A 1 76 ? 4.142 -3.351 -19.109 1.00 90.81 76 MET A N 1
ATOM 581 C CA . MET A 1 76 ? 3.476 -4.658 -19.079 1.00 90.81 76 MET A CA 1
ATOM 582 C C . MET A 1 76 ? 4.359 -5.790 -19.619 1.00 90.81 76 MET A C 1
ATOM 584 O O . MET A 1 76 ? 4.200 -6.938 -19.205 1.00 90.81 76 MET A O 1
ATOM 588 N N . SER A 1 77 ? 5.297 -5.479 -20.519 1.00 91.25 77 SER A N 1
ATOM 589 C CA . SER A 1 77 ? 6.206 -6.462 -21.118 1.00 91.25 77 SER A CA 1
ATOM 590 C C . SER A 1 77 ? 7.391 -6.854 -20.221 1.00 91.25 77 SER A C 1
ATOM 592 O O . SER A 1 77 ? 8.034 -7.876 -20.470 1.00 91.25 77 SER A O 1
ATOM 594 N N . LEU A 1 78 ? 7.673 -6.076 -19.166 1.00 91.75 78 LEU A N 1
ATOM 595 C CA . LEU A 1 78 ? 8.770 -6.350 -18.239 1.00 91.75 78 LEU A CA 1
ATOM 596 C C . LEU A 1 78 ? 8.559 -7.678 -17.495 1.00 91.75 78 LEU A C 1
ATOM 598 O O . LEU A 1 78 ? 7.446 -8.052 -17.119 1.00 91.75 78 LEU A O 1
ATOM 602 N N . ARG A 1 79 ? 9.659 -8.386 -17.238 1.00 93.12 79 ARG A N 1
ATOM 603 C CA . ARG A 1 79 ? 9.693 -9.667 -16.518 1.00 93.12 79 ARG A CA 1
ATOM 604 C C . ARG A 1 79 ? 10.722 -9.600 -15.406 1.00 93.12 79 ARG A C 1
ATOM 606 O O . ARG A 1 79 ? 11.740 -8.950 -15.582 1.00 93.12 79 ARG A O 1
ATOM 613 N N . TRP A 1 80 ? 10.476 -10.280 -14.292 1.00 91.75 80 TRP A N 1
ATOM 614 C CA . TRP A 1 80 ? 11.425 -10.351 -13.180 1.00 91.75 80 TRP A CA 1
ATOM 615 C C . TRP A 1 80 ? 12.696 -11.126 -13.586 1.00 91.75 80 TRP A C 1
ATOM 617 O O . TRP A 1 80 ? 12.584 -12.310 -13.905 1.00 91.75 80 TRP A O 1
ATOM 627 N N . PRO A 1 81 ? 13.893 -10.509 -13.599 1.00 85.44 81 PRO A N 1
ATOM 628 C CA . PRO A 1 81 ? 15.149 -11.208 -13.800 1.00 85.44 81 PRO A CA 1
ATOM 629 C C . PRO A 1 81 ? 15.673 -11.735 -12.459 1.00 85.44 81 PRO A C 1
ATOM 631 O O . PRO A 1 81 ? 15.242 -11.310 -11.387 1.00 85.44 81 PRO A O 1
ATOM 634 N N . SER A 1 82 ? 16.669 -12.616 -12.524 1.00 72.62 82 SER A N 1
ATOM 635 C CA . SER A 1 82 ? 17.371 -13.137 -11.347 1.00 72.62 82 SER A CA 1
ATOM 636 C C . SER A 1 82 ? 18.437 -12.187 -10.785 1.00 72.62 82 SER A C 1
ATOM 638 O O . SER A 1 82 ? 18.900 -12.395 -9.665 1.00 72.62 82 SER A O 1
ATOM 640 N N . SER A 1 83 ? 18.850 -11.151 -11.527 1.00 91.94 83 SER A N 1
ATOM 641 C CA . SER A 1 83 ? 19.897 -10.230 -11.076 1.00 91.94 83 SER A CA 1
ATOM 642 C C . SER A 1 83 ? 19.376 -9.241 -10.033 1.00 91.94 83 SER A C 1
ATOM 644 O O . SER A 1 83 ? 18.407 -8.508 -10.257 1.00 91.94 83 SER A O 1
ATOM 646 N N . LEU A 1 84 ? 20.058 -9.205 -8.888 1.00 93.38 84 LEU A N 1
ATOM 647 C CA . LEU A 1 84 ? 19.787 -8.265 -7.808 1.00 93.38 84 LEU A CA 1
ATOM 648 C C . LEU A 1 84 ? 20.661 -7.020 -7.950 1.00 93.38 84 LEU A C 1
ATOM 650 O O . LEU A 1 84 ? 21.821 -7.091 -8.351 1.00 93.38 84 LEU A O 1
ATOM 654 N N . THR A 1 85 ? 20.100 -5.877 -7.581 1.00 94.56 85 THR A N 1
ATOM 655 C CA . THR A 1 85 ? 20.804 -4.605 -7.471 1.00 94.56 85 THR A CA 1
ATOM 656 C C . THR A 1 85 ? 20.456 -3.937 -6.153 1.00 94.56 85 THR A C 1
ATOM 658 O O . THR A 1 85 ? 19.370 -4.148 -5.607 1.00 94.56 85 THR A O 1
ATOM 661 N N . PHE A 1 86 ? 21.381 -3.141 -5.627 1.00 95.12 86 PHE A N 1
ATOM 662 C CA . PHE A 1 86 ? 21.080 -2.306 -4.479 1.00 95.12 86 PHE A CA 1
ATOM 663 C C . PHE A 1 86 ? 20.261 -1.101 -4.928 1.00 95.12 86 PHE A C 1
ATOM 665 O O . PHE A 1 86 ? 20.644 -0.383 -5.849 1.00 95.12 86 PHE A O 1
ATOM 672 N N . VAL A 1 87 ? 19.144 -0.876 -4.248 1.00 94.50 87 VAL A N 1
ATOM 673 C CA . VAL A 1 87 ? 18.285 0.277 -4.469 1.00 94.50 87 VAL A CA 1
ATOM 674 C C . VAL A 1 87 ? 18.198 1.075 -3.179 1.00 94.50 87 VAL A C 1
ATOM 676 O O . VAL A 1 87 ? 17.838 0.539 -2.130 1.00 94.50 87 VAL A O 1
ATOM 679 N N . SER A 1 88 ? 18.5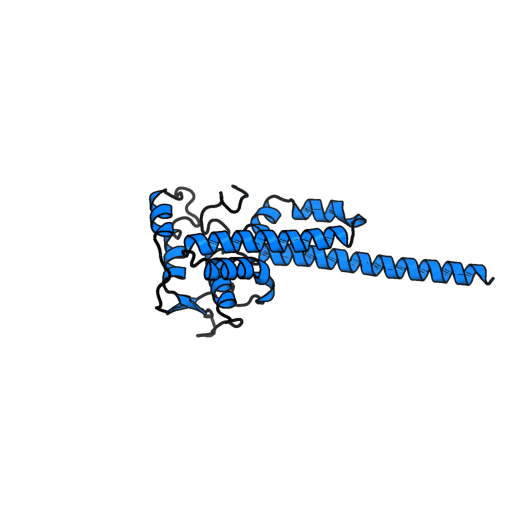23 2.362 -3.274 1.00 93.69 88 SER A N 1
ATOM 680 C CA . SER A 1 88 ? 18.461 3.307 -2.162 1.00 93.69 88 SER A CA 1
ATOM 681 C C . SER A 1 88 ? 17.011 3.728 -1.895 1.00 93.69 88 SER A C 1
ATOM 683 O O . SER A 1 88 ? 16.323 4.203 -2.796 1.00 93.69 88 SER A O 1
ATOM 685 N N . LEU A 1 89 ? 16.537 3.532 -0.660 1.00 92.38 89 LEU A N 1
ATOM 686 C CA . LEU A 1 89 ? 15.171 3.841 -0.199 1.00 92.38 89 LEU A CA 1
ATOM 687 C C . LEU A 1 89 ? 15.188 4.511 1.200 1.00 92.38 89 LEU A C 1
ATOM 689 O O . LEU A 1 89 ? 14.454 4.101 2.106 1.00 92.38 89 LEU A O 1
ATOM 693 N N . PRO A 1 90 ? 16.018 5.545 1.440 1.00 89.88 90 PRO A N 1
ATOM 694 C CA . PRO A 1 90 ? 16.229 6.081 2.787 1.00 89.88 90 PRO A CA 1
ATOM 695 C C . PRO A 1 90 ? 14.947 6.651 3.413 1.00 89.88 90 PRO A C 1
ATOM 697 O O . PRO A 1 90 ? 14.788 6.597 4.629 1.00 89.88 90 PRO A O 1
ATOM 700 N N . ASN A 1 91 ? 14.012 7.147 2.596 1.00 90.56 91 ASN A N 1
ATOM 701 C CA . ASN A 1 91 ? 12.747 7.716 3.058 1.00 90.56 91 ASN A CA 1
ATOM 702 C C . ASN A 1 91 ? 11.705 6.664 3.465 1.00 90.56 91 ASN A C 1
ATOM 704 O O . ASN A 1 91 ? 10.801 6.996 4.217 1.00 90.56 91 ASN A O 1
ATOM 708 N N . THR A 1 92 ? 11.804 5.415 2.994 1.00 91.88 92 THR A N 1
ATOM 709 C CA . THR A 1 92 ? 10.768 4.388 3.234 1.00 91.88 92 THR A CA 1
ATOM 710 C C . THR A 1 92 ? 11.241 3.213 4.082 1.00 91.88 92 THR A C 1
ATOM 712 O O . THR A 1 92 ? 10.440 2.575 4.767 1.00 91.88 92 THR A O 1
ATOM 715 N N . VAL A 1 93 ? 12.545 2.938 4.083 1.00 92.00 93 VAL A N 1
ATOM 716 C CA . VAL A 1 93 ? 13.139 1.808 4.806 1.00 92.00 93 VAL A CA 1
ATOM 717 C C . VAL A 1 93 ? 13.065 1.953 6.331 1.00 92.00 93 VAL A C 1
ATOM 719 O O . VAL A 1 93 ? 13.099 0.956 7.047 1.00 92.00 93 VAL A O 1
ATOM 722 N N . ILE A 1 94 ? 12.918 3.189 6.819 1.00 91.25 94 ILE A N 1
ATOM 723 C CA . ILE A 1 94 ? 12.767 3.523 8.242 1.00 91.25 94 ILE A CA 1
ATOM 724 C C . ILE A 1 94 ? 11.423 3.078 8.826 1.00 91.25 94 ILE A C 1
ATOM 726 O O . ILE A 1 94 ? 11.295 2.944 10.041 1.00 91.25 94 ILE A O 1
ATOM 730 N N . TYR A 1 95 ? 10.418 2.864 7.977 1.00 91.94 95 TYR A N 1
ATOM 731 C CA . TYR A 1 95 ? 9.082 2.528 8.434 1.00 91.94 95 TYR A CA 1
ATOM 732 C C . TYR A 1 95 ? 8.973 1.049 8.833 1.00 91.94 95 TYR A C 1
ATOM 734 O O . TYR A 1 95 ? 9.596 0.176 8.201 1.00 91.94 95 TYR A O 1
ATOM 742 N N . PRO A 1 96 ? 8.174 0.751 9.874 1.00 92.81 96 PRO A N 1
ATOM 743 C CA . PRO A 1 96 ? 8.026 -0.604 10.376 1.00 92.81 96 PRO A CA 1
ATOM 744 C C . PRO A 1 96 ? 7.374 -1.505 9.314 1.00 92.81 96 PRO A C 1
ATOM 746 O O . PRO A 1 96 ? 6.429 -1.084 8.653 1.00 92.81 96 PRO A O 1
ATOM 749 N N . PRO A 1 97 ? 7.801 -2.771 9.165 1.00 93.56 97 PRO A N 1
ATOM 750 C CA . PRO A 1 97 ? 7.199 -3.687 8.192 1.00 93.56 97 PRO A CA 1
ATOM 751 C C . PRO A 1 97 ? 5.688 -3.885 8.372 1.00 93.56 97 PRO A C 1
ATOM 753 O O . PRO A 1 97 ? 4.974 -4.142 7.406 1.00 93.56 97 PRO A O 1
ATOM 756 N N . THR A 1 98 ? 5.194 -3.733 9.604 1.00 91.94 98 THR A N 1
ATOM 757 C CA . THR A 1 98 ? 3.773 -3.862 9.946 1.00 91.94 98 THR A CA 1
ATOM 758 C C . THR A 1 98 ? 2.893 -2.840 9.229 1.00 91.94 98 THR A C 1
ATOM 760 O O . THR A 1 98 ? 1.752 -3.162 8.904 1.00 91.94 98 THR A O 1
ATOM 763 N N . SER A 1 99 ? 3.411 -1.648 8.909 1.00 93.81 99 SER A N 1
ATOM 764 C CA . SER A 1 99 ? 2.646 -0.628 8.183 1.00 93.81 99 SER A CA 1
ATOM 765 C C . SER A 1 99 ? 2.430 -0.977 6.704 1.00 93.81 99 SER A C 1
ATOM 767 O O . SER A 1 99 ? 1.594 -0.367 6.049 1.00 93.81 99 SER A O 1
ATOM 769 N N . TYR A 1 100 ? 3.115 -2.001 6.182 1.00 96.25 100 TYR A N 1
ATOM 770 C CA . TYR A 1 100 ? 2.986 -2.458 4.796 1.00 96.25 100 TYR A CA 1
ATOM 771 C C . TYR A 1 100 ? 2.240 -3.782 4.641 1.00 96.25 100 TYR A C 1
ATOM 773 O O . TYR A 1 100 ? 2.147 -4.282 3.522 1.00 96.25 100 TYR A O 1
ATOM 781 N N . VAL A 1 101 ? 1.706 -4.369 5.720 1.00 95.06 101 VAL A N 1
ATOM 782 C CA . VAL A 1 101 ? 1.083 -5.709 5.682 1.00 95.06 101 VAL A CA 1
ATOM 783 C C . VAL A 1 101 ? 0.037 -5.820 4.573 1.00 95.06 101 VAL A C 1
ATOM 785 O O . VAL A 1 101 ? 0.040 -6.807 3.842 1.00 95.06 101 VAL A O 1
ATOM 788 N N . GLY A 1 102 ? -0.786 -4.782 4.384 1.00 94.19 102 GLY A N 1
ATOM 789 C CA . GLY A 1 102 ? -1.765 -4.720 3.300 1.00 94.19 102 GLY A CA 1
ATOM 790 C C . GLY A 1 102 ? -1.123 -4.903 1.925 1.00 94.19 102 GLY A C 1
ATOM 791 O O . GLY A 1 102 ? -1.384 -5.891 1.239 1.00 94.19 102 GLY A O 1
ATOM 792 N N . ALA A 1 103 ? -0.219 -4.003 1.542 1.00 96.88 103 ALA A N 1
ATOM 793 C CA . ALA A 1 103 ? 0.468 -4.076 0.253 1.00 96.88 103 ALA A CA 1
ATOM 794 C C . ALA A 1 103 ? 1.311 -5.358 0.078 1.00 96.88 103 ALA A C 1
ATOM 796 O O . ALA A 1 103 ? 1.337 -5.940 -1.008 1.00 96.88 103 ALA A O 1
ATOM 797 N N . VAL A 1 104 ? 1.955 -5.842 1.147 1.00 97.75 104 VAL A N 1
ATOM 798 C CA . VAL A 1 104 ? 2.752 -7.081 1.136 1.00 97.75 104 VAL A CA 1
ATOM 799 C C . VAL A 1 104 ? 1.879 -8.289 0.812 1.00 97.75 104 VAL A C 1
ATOM 801 O O . VAL A 1 104 ? 2.289 -9.107 -0.006 1.00 97.75 104 VAL A O 1
ATOM 804 N N . THR A 1 105 ? 0.666 -8.390 1.370 1.00 96.12 105 THR A N 1
ATOM 805 C CA . THR A 1 105 ? -0.245 -9.506 1.044 1.00 96.12 105 THR A CA 1
ATOM 806 C C . THR A 1 105 ? -0.552 -9.574 -0.454 1.00 96.12 105 THR A C 1
ATOM 808 O O . THR A 1 105 ? -0.519 -10.654 -1.045 1.00 96.12 105 THR A O 1
ATOM 811 N N . GLY A 1 106 ? -0.734 -8.417 -1.096 1.00 97.06 106 GLY A N 1
ATOM 812 C CA . GLY A 1 106 ? -0.936 -8.322 -2.537 1.00 97.06 106 GLY A CA 1
ATOM 813 C C . GLY A 1 106 ? 0.289 -8.746 -3.351 1.00 97.06 106 GLY A C 1
ATOM 814 O O . GLY A 1 106 ? 0.154 -9.450 -4.351 1.00 97.06 106 GLY A O 1
ATOM 815 N N . VAL A 1 107 ? 1.499 -8.394 -2.905 1.00 97.56 107 VAL A N 1
ATOM 816 C CA . VAL A 1 107 ? 2.743 -8.864 -3.542 1.00 97.56 107 VAL A CA 1
ATOM 817 C C . VAL A 1 107 ? 2.934 -10.371 -3.377 1.00 97.56 107 VAL A C 1
ATOM 819 O O . VAL A 1 107 ? 3.358 -11.031 -4.324 1.00 97.56 107 VAL A O 1
ATOM 822 N N . LEU A 1 108 ? 2.589 -10.941 -2.221 1.00 96.88 108 LEU A N 1
ATOM 823 C CA . LEU A 1 108 ? 2.657 -12.390 -2.011 1.00 96.88 108 LEU A CA 1
ATOM 824 C C . LEU A 1 108 ? 1.716 -13.135 -2.968 1.00 96.88 108 LEU A C 1
ATOM 826 O O . LEU A 1 108 ? 2.122 -14.128 -3.569 1.00 96.88 108 LEU A O 1
ATOM 830 N N . TRP A 1 109 ? 0.499 -12.628 -3.187 1.00 96.19 109 TRP A N 1
ATOM 831 C CA . TRP A 1 109 ? -0.405 -13.163 -4.213 1.00 96.19 109 TRP A CA 1
ATOM 832 C C . TRP A 1 109 ? 0.133 -12.967 -5.633 1.00 96.19 109 TRP A C 1
ATOM 834 O O . TRP A 1 109 ? 0.022 -13.852 -6.476 1.00 96.19 109 TRP A O 1
ATOM 844 N N . ALA A 1 110 ? 0.769 -11.833 -5.918 1.00 96.50 110 ALA A N 1
ATOM 845 C CA . ALA A 1 110 ? 1.412 -11.615 -7.209 1.00 96.50 110 ALA A CA 1
ATOM 846 C C . ALA A 1 110 ? 2.542 -12.618 -7.476 1.00 96.50 110 ALA A C 1
ATOM 848 O O . ALA A 1 110 ? 2.712 -13.068 -8.609 1.00 96.50 110 ALA A O 1
ATOM 849 N N . HIS A 1 111 ? 3.292 -12.981 -6.435 1.00 93.88 111 HIS A N 1
ATOM 850 C CA . HIS A 1 111 ? 4.352 -13.974 -6.516 1.00 93.88 111 HIS A CA 1
ATOM 851 C C . HIS A 1 111 ? 3.795 -15.373 -6.819 1.00 93.88 111 HIS A C 1
ATOM 853 O O . HIS A 1 111 ? 4.309 -16.040 -7.714 1.00 93.88 111 HIS A O 1
ATOM 859 N N . THR A 1 112 ? 2.714 -15.802 -6.152 1.00 94.31 112 THR A N 1
ATOM 860 C CA . THR A 1 112 ? 2.087 -17.113 -6.423 1.00 94.31 112 THR A CA 1
ATOM 861 C C . THR A 1 112 ? 1.470 -17.205 -7.820 1.00 94.31 112 THR A C 1
ATOM 863 O O . THR A 1 112 ? 1.438 -18.284 -8.407 1.00 94.31 112 THR A O 1
ATOM 866 N N . LEU A 1 113 ? 1.024 -16.078 -8.379 1.00 94.88 113 LEU A N 1
ATOM 867 C CA . LEU A 1 113 ? 0.487 -15.980 -9.739 1.00 94.88 113 LEU A CA 1
ATOM 868 C C . LEU A 1 113 ? 1.566 -15.759 -10.815 1.00 94.88 113 LEU A C 1
ATOM 870 O O . LEU A 1 113 ? 1.226 -15.618 -11.989 1.00 94.88 113 LEU A O 1
ATOM 874 N N . HIS A 1 114 ? 2.851 -15.703 -10.441 1.00 93.31 114 HIS A N 1
ATOM 875 C CA . HIS A 1 114 ? 3.966 -15.366 -11.337 1.00 93.31 114 HIS A CA 1
ATOM 876 C C . HIS A 1 114 ? 3.734 -14.067 -12.140 1.00 93.31 114 HIS A C 1
ATOM 878 O O . HIS A 1 114 ? 4.059 -13.973 -13.329 1.00 93.31 114 HIS A O 1
ATOM 884 N N . ALA A 1 115 ? 3.141 -13.056 -11.498 1.00 94.12 115 ALA A N 1
ATOM 885 C CA . ALA A 1 115 ? 2.789 -11.793 -12.136 1.00 94.12 115 ALA A CA 1
ATOM 886 C C . ALA A 1 115 ? 4.030 -10.988 -12.574 1.00 94.12 115 ALA A C 1
ATOM 888 O O . ALA A 1 115 ? 5.102 -11.061 -11.971 1.00 94.12 115 ALA A O 1
ATOM 889 N N . THR A 1 116 ? 3.874 -10.175 -13.624 1.00 95.44 116 THR A N 1
ATOM 890 C CA . THR A 1 116 ? 4.886 -9.196 -14.069 1.00 95.44 116 THR A CA 1
ATOM 891 C C . THR A 1 116 ? 5.042 -8.062 -13.047 1.00 95.44 116 THR A C 1
ATOM 893 O O . THR A 1 116 ? 4.132 -7.867 -12.244 1.00 95.44 116 THR A O 1
ATOM 896 N N . PRO A 1 117 ? 6.116 -7.244 -13.087 1.00 95.06 117 PRO A N 1
ATOM 897 C CA . PRO A 1 117 ? 6.253 -6.079 -12.204 1.00 95.06 117 PRO A CA 1
ATOM 898 C C . PRO A 1 117 ? 5.046 -5.144 -12.215 1.00 95.06 117 PRO A C 1
ATOM 900 O O . PRO A 1 117 ? 4.604 -4.680 -11.165 1.00 95.06 117 PRO A O 1
ATOM 903 N N . PHE A 1 118 ? 4.468 -4.944 -13.400 1.00 95.06 118 PHE A N 1
ATOM 904 C CA . PHE A 1 118 ? 3.224 -4.211 -13.569 1.00 95.06 118 PHE A CA 1
ATOM 905 C C . PHE A 1 118 ? 2.078 -4.866 -12.786 1.00 95.06 118 PHE A C 1
ATOM 907 O O . PHE A 1 118 ? 1.468 -4.219 -11.940 1.00 95.06 118 PHE A O 1
ATOM 914 N N . GLY A 1 119 ? 1.820 -6.161 -13.002 1.00 95.56 119 GLY A N 1
ATOM 915 C CA . GLY A 1 119 ? 0.773 -6.891 -12.281 1.00 95.56 119 GLY A CA 1
ATOM 916 C C . GLY A 1 119 ? 0.998 -6.921 -10.766 1.00 95.56 119 GLY A C 1
ATOM 917 O O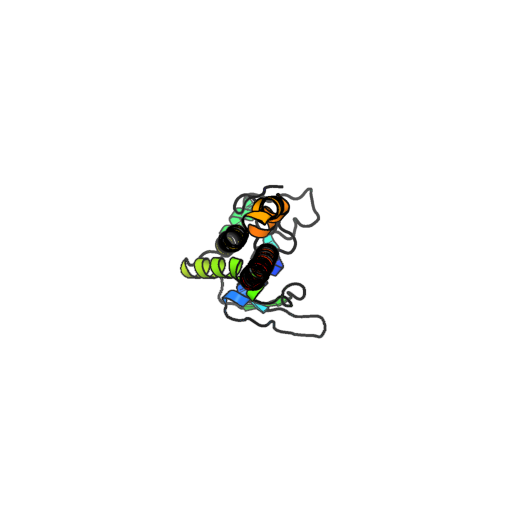 . GLY A 1 119 ? 0.047 -6.770 -10.002 1.00 95.56 119 GLY A O 1
ATOM 918 N N . THR A 1 120 ? 2.252 -7.037 -10.324 1.00 97.00 120 THR A N 1
ATOM 919 C CA . THR A 1 120 ? 2.631 -7.000 -8.909 1.00 97.00 120 THR A CA 1
ATOM 920 C C . THR A 1 120 ? 2.264 -5.676 -8.248 1.00 97.00 120 THR A C 1
ATOM 922 O O . THR A 1 120 ? 1.748 -5.702 -7.136 1.00 97.00 120 THR A O 1
ATOM 925 N N . LEU A 1 121 ? 2.459 -4.532 -8.915 1.00 96.75 121 LEU A N 1
ATOM 926 C CA . LEU A 1 121 ? 2.047 -3.230 -8.377 1.00 96.75 121 LEU A CA 1
ATOM 927 C C . LEU A 1 121 ? 0.529 -3.154 -8.161 1.00 96.75 121 LEU A C 1
ATOM 929 O O . LEU A 1 121 ? 0.077 -2.743 -7.094 1.00 96.75 121 LEU A O 1
ATOM 933 N N . TYR A 1 122 ? -0.269 -3.565 -9.150 1.00 95.81 122 TYR A N 1
ATOM 934 C CA . TYR A 1 122 ? -1.729 -3.511 -9.024 1.00 95.81 122 TYR A CA 1
ATOM 935 C C . TYR A 1 122 ? -2.254 -4.506 -7.992 1.00 95.81 122 TYR A C 1
ATOM 937 O O . TYR A 1 122 ? -3.133 -4.157 -7.209 1.00 95.81 122 TYR A O 1
ATOM 945 N N . LEU A 1 123 ? -1.691 -5.713 -7.925 1.00 96.94 123 LEU A N 1
ATOM 946 C CA . LEU A 1 123 ? -2.038 -6.668 -6.875 1.00 96.94 123 LEU A CA 1
ATOM 947 C C . LEU A 1 123 ? -1.636 -6.155 -5.489 1.00 96.94 123 LEU A C 1
ATOM 949 O O . LEU A 1 123 ? -2.416 -6.317 -4.555 1.00 96.94 123 LEU A O 1
ATOM 953 N N . ALA A 1 124 ? -0.496 -5.467 -5.353 1.00 97.31 124 ALA A N 1
ATOM 954 C CA . ALA A 1 124 ? -0.112 -4.793 -4.113 1.00 97.31 124 ALA A CA 1
ATOM 955 C C . ALA A 1 124 ? -1.148 -3.738 -3.698 1.00 97.31 124 ALA A C 1
ATOM 957 O O . ALA A 1 124 ? -1.593 -3.739 -2.554 1.00 97.31 124 ALA A O 1
ATOM 958 N N . ARG A 1 125 ? -1.598 -2.888 -4.631 1.00 96.62 125 ARG A N 1
ATOM 959 C CA . ARG A 1 125 ? -2.667 -1.903 -4.385 1.00 96.62 125 ARG A CA 1
ATOM 960 C C . ARG A 1 125 ? -3.987 -2.560 -3.970 1.00 96.62 125 ARG A C 1
ATOM 962 O O . ARG A 1 125 ? -4.620 -2.101 -3.025 1.00 96.62 125 ARG A O 1
ATOM 969 N N . ILE A 1 126 ? -4.393 -3.643 -4.641 1.00 96.19 126 ILE A N 1
ATOM 970 C CA . ILE A 1 126 ? -5.608 -4.402 -4.295 1.00 96.19 126 ILE A CA 1
ATOM 971 C C . ILE A 1 126 ? -5.483 -5.002 -2.892 1.00 96.19 126 ILE A C 1
ATOM 973 O O . ILE A 1 126 ? -6.392 -4.839 -2.083 1.00 96.19 126 ILE A O 1
ATOM 977 N N . GLY A 1 127 ? -4.361 -5.660 -2.588 1.00 96.19 127 GLY A N 1
ATOM 978 C CA . GLY A 1 127 ? -4.098 -6.220 -1.262 1.00 96.19 127 GLY A CA 1
ATOM 979 C C . GLY A 1 127 ? -4.134 -5.144 -0.179 1.00 96.19 127 GLY A C 1
ATOM 980 O O . GLY A 1 127 ? -4.782 -5.324 0.851 1.00 96.19 127 GLY A O 1
ATOM 981 N N . ASN A 1 128 ? -3.524 -3.985 -0.447 1.00 96.19 128 ASN A N 1
ATOM 982 C CA . ASN A 1 128 ? -3.553 -2.854 0.472 1.00 96.19 128 ASN A CA 1
ATOM 983 C C . ASN A 1 128 ? -4.982 -2.366 0.718 1.00 96.19 128 ASN A C 1
ATOM 985 O O . ASN A 1 128 ? -5.398 -2.258 1.868 1.00 96.19 128 ASN A O 1
ATOM 989 N N . LEU A 1 129 ? -5.760 -2.165 -0.346 1.00 95.44 129 LEU A N 1
ATOM 990 C CA . LEU A 1 129 ? -7.148 -1.725 -0.249 1.00 95.44 129 LEU A CA 1
ATOM 991 C C . LEU A 1 129 ? -7.997 -2.700 0.572 1.00 95.44 129 LEU A C 1
ATOM 993 O O . LEU A 1 129 ? -8.687 -2.276 1.494 1.00 95.44 129 LEU A O 1
ATOM 997 N N . VAL A 1 130 ? -7.928 -3.998 0.264 1.00 96.31 130 VAL A N 1
ATOM 998 C CA . VAL A 1 130 ? -8.726 -5.034 0.938 1.00 96.31 130 VAL A CA 1
ATOM 999 C C . VAL A 1 130 ? -8.423 -5.071 2.433 1.00 96.31 130 VAL A C 1
ATOM 1001 O O . VAL A 1 130 ? -9.347 -5.064 3.247 1.00 96.31 130 VAL A O 1
ATOM 1004 N N . ILE A 1 131 ? -7.143 -5.071 2.809 1.00 96.94 131 ILE A N 1
ATOM 1005 C CA . ILE A 1 131 ? -6.749 -5.131 4.218 1.00 96.94 131 ILE A CA 1
ATOM 1006 C C . ILE A 1 131 ? -7.099 -3.830 4.946 1.00 96.94 131 ILE A C 1
ATOM 1008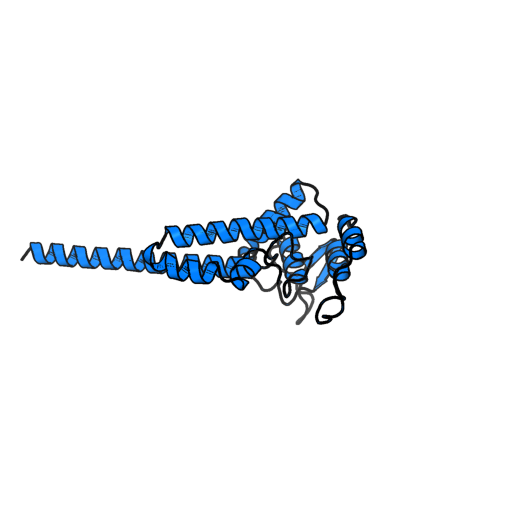 O O . ILE A 1 131 ? -7.670 -3.885 6.035 1.00 96.94 131 ILE A O 1
ATOM 1012 N N . ASN A 1 132 ? -6.830 -2.668 4.348 1.00 96.25 132 ASN A N 1
ATOM 1013 C CA . ASN A 1 132 ? -7.127 -1.374 4.968 1.00 96.25 132 ASN A CA 1
ATOM 1014 C C . ASN A 1 132 ? -8.635 -1.183 5.181 1.00 96.25 132 ASN A C 1
ATOM 1016 O O . ASN A 1 132 ? -9.055 -0.732 6.249 1.00 96.25 132 ASN A O 1
ATOM 1020 N N . VAL A 1 133 ? -9.461 -1.582 4.207 1.00 95.50 133 VAL A N 1
ATOM 1021 C CA . VAL A 1 133 ? -10.925 -1.586 4.339 1.00 95.50 133 VAL A CA 1
ATOM 1022 C C . VAL A 1 133 ? -11.366 -2.571 5.417 1.00 95.50 133 VAL A C 1
ATOM 1024 O O . VAL A 1 133 ? -12.176 -2.201 6.260 1.00 95.50 133 VAL A O 1
ATOM 1027 N N . GLY A 1 134 ? -10.812 -3.786 5.454 1.00 96.19 134 GLY A N 1
ATOM 1028 C CA . GLY A 1 134 ? -11.131 -4.773 6.490 1.00 96.19 134 GLY A CA 1
ATOM 1029 C C . GLY A 1 134 ? -10.858 -4.254 7.906 1.00 96.19 134 GLY A C 1
ATOM 1030 O O . GLY A 1 134 ? -11.733 -4.312 8.768 1.00 96.19 134 GLY A O 1
ATOM 1031 N N . VAL A 1 135 ? -9.679 -3.668 8.134 1.00 96.19 135 VAL A N 1
ATOM 1032 C CA . VAL A 1 135 ? -9.307 -3.053 9.421 1.00 96.19 135 VAL A CA 1
ATOM 1033 C C . VAL A 1 135 ? -10.231 -1.879 9.762 1.00 96.19 135 VAL A C 1
ATOM 1035 O O . VAL A 1 135 ? -10.687 -1.759 10.900 1.00 96.19 135 VAL A O 1
ATOM 1038 N N 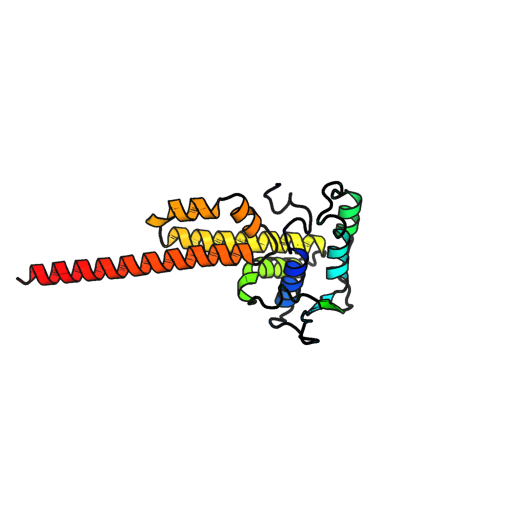. SER A 1 136 ? -10.559 -1.047 8.774 1.00 95.12 136 SER A N 1
ATOM 1039 C CA . SER A 1 136 ? -11.475 0.084 8.940 1.00 95.12 136 SER A CA 1
ATOM 1040 C C . SER A 1 136 ? -12.893 -0.369 9.305 1.00 95.12 136 SER A C 1
ATOM 1042 O O . SER A 1 136 ? -13.506 0.195 10.206 1.00 95.12 136 SER A O 1
ATOM 1044 N N . VAL A 1 137 ? -13.408 -1.427 8.673 1.00 95.50 137 VAL A N 1
ATOM 1045 C CA . VAL A 1 137 ? -14.709 -2.024 9.016 1.00 95.50 137 VAL A CA 1
ATOM 1046 C C . VAL A 1 137 ? -14.688 -2.572 10.441 1.00 95.50 137 VAL A C 1
ATOM 1048 O O . VAL A 1 137 ? -15.614 -2.301 11.201 1.00 95.50 137 VAL A O 1
ATOM 1051 N N . CYS A 1 138 ? -13.620 -3.264 10.850 1.00 95.19 138 CYS A N 1
ATOM 1052 C CA . CYS A 1 138 ? -13.462 -3.707 12.237 1.00 95.19 138 CYS A CA 1
ATOM 1053 C C . CYS A 1 138 ? -13.520 -2.535 13.229 1.00 95.19 138 CYS A C 1
ATOM 1055 O O . CYS A 1 138 ? -14.174 -2.650 14.265 1.00 95.19 138 CYS A O 1
ATOM 1057 N N . ALA A 1 139 ? -12.899 -1.396 12.907 1.00 94.19 139 ALA A N 1
ATOM 1058 C CA . ALA A 1 139 ? -12.979 -0.192 13.734 1.00 94.19 139 ALA A CA 1
ATOM 1059 C C . ALA A 1 139 ? -14.427 0.312 13.883 1.00 94.19 139 ALA A C 1
ATOM 1061 O O . ALA A 1 139 ? -14.880 0.588 14.993 1.00 94.19 139 ALA A O 1
ATOM 1062 N N . LEU A 1 140 ? -15.178 0.370 12.780 1.00 93.56 140 LEU A N 1
ATOM 1063 C CA . LEU A 1 140 ? -16.575 0.815 12.780 1.00 93.56 140 LEU A CA 1
ATOM 1064 C C . LEU A 1 140 ? -17.497 -0.130 13.560 1.00 93.56 140 LEU A C 1
ATOM 1066 O O . LEU A 1 140 ? -18.381 0.327 14.281 1.00 93.56 140 LEU A O 1
ATOM 1070 N N . LEU A 1 141 ? -17.270 -1.442 13.457 1.00 93.06 141 LEU A N 1
ATOM 1071 C CA . LEU A 1 141 ? -18.031 -2.445 14.206 1.00 93.06 141 LEU A CA 1
ATOM 1072 C C . LEU A 1 141 ? -17.745 -2.391 15.714 1.00 93.06 141 LEU A C 1
ATOM 1074 O O . LEU A 1 141 ? -18.629 -2.681 16.517 1.00 93.06 141 LEU A O 1
ATOM 1078 N N . LEU A 1 142 ? -16.527 -2.011 16.113 1.00 92.25 142 LEU A N 1
ATOM 1079 C CA . LEU A 1 142 ? -16.140 -1.898 17.522 1.00 92.25 142 LEU A CA 1
ATOM 1080 C C . LEU A 1 142 ? -16.732 -0.667 18.218 1.00 92.25 142 LEU A C 1
ATOM 1082 O O . LEU A 1 142 ? -16.984 -0.722 19.423 1.00 92.25 142 LEU A O 1
ATOM 1086 N N . SER A 1 143 ? -16.953 0.429 17.487 1.00 86.94 143 SER A N 1
ATOM 1087 C CA . SER A 1 143 ? -17.520 1.666 18.036 1.00 86.94 143 SER A CA 1
ATOM 1088 C C . SER A 1 143 ? -18.543 2.300 17.077 1.00 86.94 143 SER A C 1
ATOM 1090 O O . SER A 1 143 ? -18.232 3.278 16.393 1.00 86.94 143 SER A O 1
ATOM 1092 N N . PRO A 1 144 ? -19.788 1.779 17.038 1.00 82.06 144 PRO A N 1
ATOM 1093 C CA . PRO A 1 144 ? -20.839 2.294 16.155 1.00 82.06 144 PRO A CA 1
ATOM 1094 C C . PRO A 1 144 ? -21.197 3.767 16.408 1.00 82.06 144 PRO A C 1
ATOM 1096 O O . PRO A 1 144 ? -21.543 4.488 15.477 1.00 82.06 144 PRO A O 1
ATOM 1099 N N . GLU A 1 145 ? -21.069 4.235 17.652 1.00 78.62 145 GLU A N 1
ATOM 1100 C CA . GLU A 1 145 ? -21.377 5.612 18.072 1.00 78.62 145 GLU A CA 1
ATOM 1101 C C . GLU A 1 145 ? -20.433 6.647 17.440 1.00 78.62 145 GLU A C 1
ATOM 1103 O O . GLU A 1 145 ? -20.868 7.717 17.019 1.00 78.62 145 GLU A O 1
ATOM 1108 N N . ALA A 1 146 ? -19.147 6.305 17.296 1.00 79.88 146 ALA A N 1
ATOM 1109 C CA . ALA A 1 146 ? -18.182 7.104 16.540 1.00 79.88 146 ALA A CA 1
ATOM 1110 C C . ALA A 1 146 ? -18.198 6.787 15.037 1.00 79.88 146 ALA A C 1
ATOM 1112 O O . ALA A 1 146 ? -17.447 7.391 14.266 1.00 79.88 146 ALA A O 1
ATOM 1113 N N . GLY A 1 147 ? -19.063 5.861 14.610 1.00 80.88 147 GLY A N 1
ATOM 1114 C CA . GLY A 1 147 ? -19.113 5.334 13.255 1.00 80.88 147 GLY A CA 1
ATOM 1115 C C . GLY A 1 147 ? -19.301 6.425 12.208 1.00 80.88 147 GLY A C 1
ATOM 1116 O O . GLY A 1 147 ? -18.586 6.425 11.216 1.00 80.88 147 GLY A O 1
ATOM 1117 N N . LEU A 1 148 ? -20.174 7.410 12.449 1.00 87.31 148 LEU A N 1
ATOM 1118 C CA . LEU A 1 148 ? -20.387 8.517 11.505 1.00 87.31 148 LEU A CA 1
ATOM 1119 C C . LEU A 1 148 ? -19.132 9.379 11.314 1.00 87.31 148 LEU A C 1
ATOM 1121 O O . LEU A 1 148 ? -18.792 9.721 10.183 1.00 87.31 148 LEU A O 1
ATOM 1125 N N . PHE A 1 149 ? -18.424 9.701 12.399 1.00 89.81 149 PHE A N 1
ATOM 1126 C CA . PHE A 1 149 ? -17.204 10.507 12.334 1.00 89.81 149 PHE A CA 1
ATOM 1127 C C . PHE A 1 149 ? -16.057 9.741 11.664 1.00 89.81 149 PHE A C 1
ATOM 1129 O O . PHE A 1 149 ? -15.384 10.269 10.779 1.00 89.81 149 PHE A O 1
ATOM 1136 N N . LEU A 1 150 ? -15.867 8.474 12.042 1.00 91.31 150 LEU A N 1
ATOM 1137 C CA . LEU A 1 150 ? -14.849 7.614 11.443 1.00 91.31 150 LEU A CA 1
ATOM 1138 C C . LEU A 1 150 ? -15.133 7.372 9.958 1.00 91.31 150 LEU A C 1
ATOM 1140 O O . LEU A 1 150 ? -14.231 7.535 9.140 1.00 91.31 150 LEU A O 1
ATOM 1144 N N . VAL A 1 151 ? -16.380 7.063 9.587 1.00 93.69 151 VAL A N 1
ATOM 1145 C CA . VAL A 1 151 ? -16.792 6.933 8.182 1.00 93.69 151 VAL A CA 1
ATOM 1146 C C . VAL A 1 151 ? -16.495 8.220 7.427 1.00 93.69 151 VAL A C 1
ATOM 1148 O O . VAL A 1 151 ? -15.864 8.138 6.380 1.00 93.69 151 VAL A O 1
ATOM 1151 N N . ALA A 1 152 ? -16.870 9.391 7.957 1.00 93.56 152 ALA A N 1
ATOM 1152 C CA . ALA A 1 152 ? -16.646 10.670 7.285 1.00 93.56 152 ALA A CA 1
ATOM 1153 C C . ALA A 1 152 ? -15.172 10.886 6.912 1.00 93.56 152 ALA A C 1
ATOM 1155 O O . ALA A 1 152 ? -14.896 11.341 5.807 1.00 93.56 152 ALA A O 1
ATOM 1156 N N . ILE A 1 153 ? -14.234 10.512 7.791 1.00 93.19 153 ILE A N 1
ATOM 1157 C CA . ILE A 1 153 ? -12.791 10.595 7.522 1.00 93.19 153 ILE A CA 1
ATOM 1158 C C . ILE A 1 153 ? -12.348 9.522 6.521 1.00 93.19 153 ILE A C 1
ATOM 1160 O O . ILE A 1 153 ? -11.621 9.823 5.574 1.00 93.19 153 ILE A O 1
ATOM 1164 N N . LEU A 1 154 ? -12.771 8.271 6.713 1.00 93.38 154 LEU A N 1
ATOM 1165 C CA . LEU A 1 154 ? -12.328 7.127 5.909 1.00 93.38 154 LEU A CA 1
ATOM 1166 C C . LEU A 1 154 ? -12.804 7.203 4.452 1.00 93.38 154 LEU A C 1
ATOM 1168 O O . LEU A 1 154 ? -12.103 6.720 3.565 1.00 93.38 154 LEU A O 1
ATOM 1172 N N . ILE A 1 155 ? -13.949 7.843 4.194 1.00 93.94 155 ILE A N 1
ATOM 1173 C CA . ILE A 1 155 ? -14.493 8.021 2.839 1.00 93.94 155 ILE A CA 1
ATOM 1174 C C . ILE A 1 155 ? -14.001 9.290 2.139 1.00 93.94 155 ILE A C 1
ATOM 1176 O O . ILE A 1 155 ? -14.380 9.528 0.991 1.00 93.94 155 ILE A O 1
ATOM 1180 N N . LEU A 1 156 ? -13.184 10.128 2.795 1.00 93.69 156 LEU A N 1
ATOM 1181 C CA . LEU A 1 156 ? -12.611 11.291 2.119 1.00 93.69 156 LEU A CA 1
ATOM 1182 C C . LEU A 1 156 ? -11.844 10.826 0.873 1.00 93.69 156 LEU A C 1
ATOM 1184 O O . LEU A 1 156 ? -11.142 9.812 0.932 1.00 93.69 156 LEU A O 1
ATOM 1188 N N . PRO A 1 157 ? -11.897 11.580 -0.240 1.00 90.44 157 PRO A N 1
ATOM 1189 C CA . PRO A 1 157 ? -11.243 11.161 -1.478 1.00 90.44 157 PRO A CA 1
ATOM 1190 C C . PRO A 1 157 ? -9.747 10.863 -1.298 1.00 90.44 157 PRO A C 1
ATOM 1192 O O . PRO A 1 157 ? -9.214 9.926 -1.888 1.00 90.44 157 PRO A O 1
ATOM 1195 N N . MET A 1 158 ? -9.072 11.624 -0.430 1.00 90.88 158 MET A N 1
ATOM 1196 C CA . MET A 1 158 ? -7.672 11.387 -0.076 1.00 90.88 158 MET A CA 1
ATOM 1197 C C . MET A 1 158 ? -7.482 10.073 0.692 1.00 90.88 158 MET A C 1
ATOM 1199 O O . MET A 1 158 ? -6.614 9.290 0.327 1.00 90.88 158 MET A O 1
ATOM 1203 N N . SER A 1 159 ? -8.315 9.791 1.695 1.00 93.31 159 SER A N 1
ATOM 1204 C CA . SER A 1 159 ? -8.275 8.546 2.474 1.00 93.31 159 SER A CA 1
ATOM 1205 C C . SER A 1 159 ? -8.432 7.315 1.587 1.00 93.31 159 SER A C 1
ATOM 1207 O O . SER A 1 159 ? -7.618 6.396 1.654 1.00 93.31 159 SER A O 1
ATOM 1209 N N . ILE A 1 160 ? -9.423 7.330 0.691 1.00 91.81 160 ILE A N 1
ATOM 1210 C CA . ILE A 1 160 ? -9.648 6.244 -0.270 1.00 91.81 160 ILE A CA 1
ATOM 1211 C C . ILE A 1 160 ? -8.428 6.084 -1.183 1.00 91.81 160 ILE A C 1
ATOM 1213 O O . ILE A 1 160 ? -7.956 4.967 -1.389 1.00 91.81 160 ILE A O 1
ATOM 1217 N N . SER A 1 161 ? -7.874 7.193 -1.683 1.00 91.19 161 SER A N 1
ATOM 1218 C CA . SER A 1 161 ? -6.675 7.164 -2.525 1.00 91.19 161 SER A CA 1
ATOM 1219 C C . SER A 1 161 ? -5.461 6.567 -1.810 1.00 91.19 161 SER A C 1
ATOM 1221 O O . SER A 1 161 ? -4.689 5.855 -2.447 1.00 91.19 161 SER A O 1
ATOM 1223 N N . LEU A 1 162 ? -5.282 6.841 -0.514 1.00 92.25 162 LEU A N 1
ATOM 1224 C CA . LEU A 1 162 ? -4.190 6.287 0.294 1.00 92.25 162 LEU A CA 1
ATOM 1225 C C . LEU A 1 162 ? -4.411 4.806 0.627 1.00 92.25 162 LEU A C 1
ATOM 1227 O O . LEU A 1 162 ? -3.459 4.036 0.670 1.00 92.25 162 LEU A O 1
ATOM 1231 N N . MET A 1 163 ? -5.658 4.375 0.831 1.00 93.31 163 MET A N 1
ATOM 1232 C CA . MET A 1 163 ? -5.963 2.951 1.016 1.00 93.31 163 MET A CA 1
ATOM 1233 C C . MET A 1 163 ? -5.766 2.145 -0.273 1.00 93.31 163 MET A C 1
ATOM 1235 O O . MET A 1 163 ? -5.390 0.979 -0.200 1.00 93.31 163 MET A O 1
ATOM 1239 N N . ALA A 1 164 ? -6.003 2.767 -1.431 1.00 92.69 164 ALA A N 1
ATOM 1240 C CA . ALA A 1 164 ? -5.887 2.174 -2.763 1.00 92.69 164 ALA A CA 1
ATOM 1241 C C . ALA A 1 164 ? -4.486 2.289 -3.400 1.00 92.69 164 ALA A C 1
ATOM 1243 O O . ALA A 1 164 ? -4.284 1.800 -4.515 1.00 92.69 164 ALA A O 1
ATOM 1244 N N . SER A 1 165 ? -3.525 2.939 -2.740 1.00 93.81 165 SER A N 1
ATOM 1245 C CA . SER A 1 165 ? -2.152 3.075 -3.232 1.00 93.81 165 SER A CA 1
ATOM 1246 C C . SER A 1 165 ? -1.263 1.928 -2.751 1.00 93.81 165 SER A C 1
ATOM 1248 O O . SER A 1 165 ? -1.615 1.172 -1.843 1.00 93.81 165 SER A O 1
ATOM 1250 N N . CYS A 1 166 ? -0.072 1.797 -3.335 1.00 95.06 166 CYS A N 1
ATOM 1251 C CA . CYS A 1 166 ? 0.975 0.946 -2.780 1.00 95.06 166 CYS A CA 1
ATOM 1252 C C . CYS A 1 166 ? 1.828 1.743 -1.775 1.00 95.06 166 CYS A C 1
ATOM 1254 O O . CYS A 1 166 ? 3.022 1.926 -1.994 1.00 95.06 166 CYS A O 1
ATOM 1256 N N . SER A 1 167 ? 1.225 2.235 -0.688 1.00 93.69 167 SER A N 1
ATOM 1257 C CA . SER A 1 167 ? 1.926 2.913 0.413 1.00 93.69 167 SER A CA 1
ATOM 1258 C C . SER A 1 167 ? 1.470 2.406 1.783 1.00 93.69 167 SER A C 1
ATOM 1260 O O . SER A 1 167 ? 0.518 1.634 1.908 1.00 93.69 167 SER A O 1
ATOM 1262 N N . GLN A 1 168 ? 2.176 2.832 2.827 1.00 94.06 168 GLN A N 1
ATOM 1263 C CA . GLN A 1 168 ? 1.812 2.528 4.213 1.00 94.06 168 GLN A CA 1
ATOM 1264 C C . GLN A 1 168 ? 0.670 3.401 4.754 1.00 94.06 168 GLN A C 1
ATOM 1266 O O . GLN A 1 168 ? 0.102 3.095 5.800 1.00 94.06 168 GLN A O 1
ATOM 1271 N N . ASP A 1 169 ? 0.363 4.516 4.091 1.00 93.44 169 ASP A N 1
ATOM 1272 C CA . ASP A 1 169 ? -0.443 5.587 4.686 1.00 93.44 169 ASP A CA 1
ATOM 1273 C C . ASP A 1 169 ? -1.880 5.127 4.927 1.00 93.44 169 ASP A C 1
ATOM 1275 O O . ASP A 1 169 ? -2.464 5.419 5.970 1.00 93.44 169 ASP A O 1
ATOM 1279 N N . GLY A 1 170 ? -2.422 4.328 4.001 1.00 92.81 170 GLY A N 1
ATOM 1280 C CA . GLY A 1 170 ? -3.729 3.697 4.156 1.00 92.81 170 GLY A CA 1
ATOM 1281 C C . GLY A 1 170 ? -3.810 2.778 5.378 1.00 92.81 170 GLY A C 1
ATOM 1282 O O . GLY A 1 170 ? -4.807 2.805 6.099 1.00 92.81 170 GLY A O 1
ATOM 1283 N N . MET A 1 171 ? -2.747 2.020 5.661 1.00 95.44 171 MET A N 1
ATOM 1284 C CA . MET A 1 171 ? -2.682 1.147 6.836 1.00 95.44 171 MET A CA 1
ATOM 1285 C C . MET A 1 171 ? -2.578 1.961 8.123 1.00 95.44 171 MET A C 1
ATOM 1287 O O . MET A 1 171 ? -3.271 1.668 9.093 1.00 95.44 171 MET A O 1
ATOM 1291 N N . VAL A 1 172 ? -1.748 3.007 8.140 1.00 94.81 172 VAL A N 1
ATOM 1292 C CA . VAL A 1 172 ? -1.638 3.915 9.292 1.00 94.81 172 VAL A CA 1
ATOM 1293 C C . VAL A 1 172 ? -2.996 4.547 9.603 1.00 94.81 172 VAL A C 1
ATOM 1295 O O . VAL A 1 172 ? -3.419 4.537 10.758 1.00 94.81 172 VAL A O 1
ATOM 1298 N N . LEU A 1 173 ? -3.714 5.019 8.581 1.00 94.62 173 LEU A N 1
ATOM 1299 C CA . LEU A 1 173 ? -5.055 5.580 8.728 1.00 94.62 173 LEU A CA 1
ATOM 1300 C C . LEU A 1 173 ? -6.052 4.556 9.302 1.00 94.62 173 LEU A C 1
ATOM 1302 O O . LEU A 1 173 ? -6.779 4.865 10.248 1.00 94.62 173 LEU A O 1
ATOM 1306 N N . ALA A 1 174 ? -6.062 3.329 8.774 1.00 95.00 174 ALA A N 1
ATOM 1307 C CA . ALA A 1 174 ? -6.942 2.263 9.248 1.00 95.00 174 ALA A CA 1
ATOM 1308 C C . ALA A 1 174 ? -6.630 1.853 10.701 1.00 95.00 174 ALA A C 1
ATOM 1310 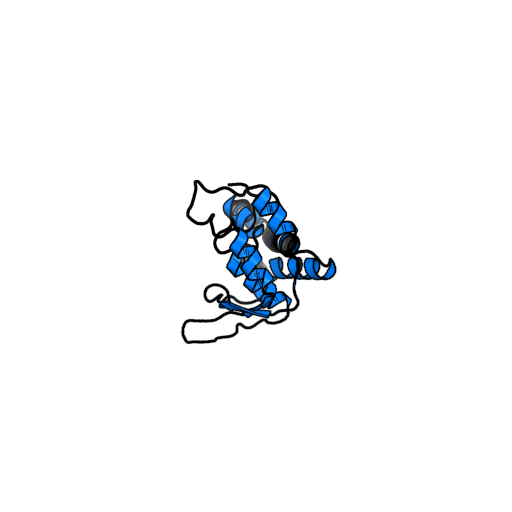O O . ALA A 1 174 ? -7.540 1.682 11.515 1.00 95.00 174 ALA A O 1
ATOM 1311 N N . LEU A 1 175 ? -5.346 1.753 11.061 1.00 95.19 175 LEU A N 1
ATOM 1312 C CA . LEU A 1 175 ? -4.906 1.453 12.426 1.00 95.19 175 LEU A CA 1
ATOM 1313 C C . LEU A 1 175 ? -5.237 2.582 13.406 1.00 95.19 175 LEU A C 1
ATOM 1315 O O . LEU A 1 175 ? -5.608 2.300 14.543 1.00 95.19 175 LEU A O 1
ATOM 1319 N N . MET A 1 176 ? -5.149 3.847 12.983 1.00 94.62 176 MET A N 1
ATOM 1320 C CA . MET A 1 176 ? -5.588 4.983 13.799 1.00 94.62 176 MET A CA 1
ATOM 1321 C C . MET A 1 176 ? -7.090 4.914 14.082 1.00 94.62 176 MET A C 1
ATOM 1323 O O . MET A 1 176 ? -7.493 5.041 15.238 1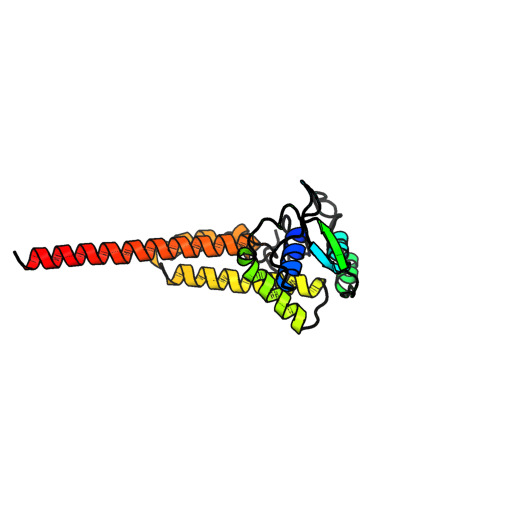.00 94.62 176 MET A O 1
ATOM 1327 N N . ALA A 1 177 ? -7.914 4.649 13.063 1.00 94.25 177 ALA A N 1
ATOM 1328 C CA . ALA A 1 177 ? -9.355 4.467 13.244 1.00 94.25 177 ALA A CA 1
ATOM 1329 C C . ALA A 1 177 ? -9.660 3.311 14.212 1.00 94.25 177 ALA A C 1
ATOM 1331 O O . ALA A 1 177 ? -10.474 3.463 15.124 1.00 94.25 177 ALA A O 1
ATOM 1332 N N . LEU A 1 178 ? -8.955 2.182 14.067 1.00 94.75 178 LEU A N 1
ATOM 1333 C CA . LEU A 1 178 ? -9.079 1.040 14.972 1.00 94.75 178 LEU A CA 1
ATOM 1334 C C . LEU A 1 178 ? -8.661 1.389 16.407 1.00 94.75 178 LEU A C 1
ATOM 1336 O O . LEU A 1 178 ? -9.366 1.043 17.350 1.00 94.75 178 LEU A O 1
ATOM 1340 N N . GLY A 1 179 ? -7.551 2.107 16.586 1.00 94.38 179 GLY A N 1
ATOM 1341 C CA . GLY A 1 179 ? -7.070 2.552 17.894 1.00 94.38 179 GLY A CA 1
ATOM 1342 C C . GLY A 1 179 ? -8.063 3.473 18.606 1.00 94.38 179 GLY A C 1
ATOM 1343 O O . GLY A 1 179 ? -8.333 3.285 19.795 1.00 94.38 179 GLY A O 1
ATOM 1344 N N . ILE A 1 180 ? -8.670 4.414 17.876 1.00 93.00 180 ILE A N 1
ATOM 1345 C CA . ILE A 1 180 ? -9.746 5.272 18.392 1.00 93.00 180 ILE A CA 1
ATOM 1346 C C . ILE A 1 180 ? -10.945 4.416 18.814 1.00 93.00 180 ILE A C 1
ATOM 1348 O O . ILE A 1 180 ? -11.417 4.549 19.942 1.00 93.00 180 ILE A O 1
ATOM 1352 N N . ALA A 1 181 ? -11.401 3.496 17.960 1.00 93.31 181 ALA A N 1
ATOM 1353 C CA . ALA A 1 181 ? -12.537 2.629 18.263 1.00 93.31 181 ALA A CA 1
ATOM 1354 C C . ALA A 1 181 ? -12.299 1.749 19.504 1.00 93.31 181 ALA A C 1
ATOM 1356 O O . ALA A 1 181 ? -13.169 1.655 20.371 1.00 93.31 181 ALA A O 1
ATOM 1357 N N . CYS A 1 182 ? -11.108 1.156 19.634 1.00 93.25 182 CYS A N 1
ATOM 1358 C CA . CYS A 1 182 ? -10.705 0.392 20.816 1.00 93.25 182 CYS A CA 1
ATOM 1359 C C . CYS A 1 182 ? -10.696 1.255 22.083 1.00 93.25 182 CYS A C 1
ATOM 1361 O O . CYS A 1 182 ? -11.180 0.822 23.128 1.00 93.25 182 CYS A O 1
ATOM 1363 N N . THR A 1 183 ? -10.183 2.483 21.988 1.00 91.06 183 THR A N 1
ATOM 1364 C CA . THR A 1 183 ? -10.119 3.421 23.117 1.00 91.06 183 THR A CA 1
ATOM 1365 C C . THR A 1 183 ? -11.521 3.826 23.575 1.00 91.06 183 THR A C 1
ATOM 1367 O O . THR A 1 183 ? -11.824 3.779 24.764 1.00 91.06 183 THR A O 1
ATOM 1370 N N . LEU A 1 184 ? -12.413 4.156 22.638 1.00 89.69 184 LEU A N 1
ATOM 1371 C CA . LEU A 1 184 ? -13.806 4.494 22.941 1.00 89.69 184 LEU A CA 1
ATOM 1372 C C . LEU A 1 184 ? -14.560 3.317 23.560 1.00 89.69 184 LEU A C 1
ATOM 1374 O O . LEU A 1 184 ? -15.262 3.487 24.557 1.00 89.69 184 LEU A O 1
ATOM 1378 N N . ARG A 1 185 ? -14.371 2.110 23.016 1.00 89.31 185 ARG A N 1
ATOM 1379 C CA . ARG A 1 185 ? -14.942 0.889 23.588 1.00 89.31 185 ARG A CA 1
ATOM 1380 C C . ARG A 1 185 ? -14.464 0.670 25.026 1.00 89.31 185 ARG A C 1
ATOM 1382 O O . ARG A 1 185 ? -15.285 0.395 25.897 1.00 89.31 185 ARG A O 1
ATOM 1389 N N . TRP A 1 186 ? -13.166 0.834 25.282 1.00 89.56 186 TRP A N 1
ATOM 1390 C CA . TRP A 1 186 ? -12.595 0.712 26.624 1.00 89.56 186 TRP A CA 1
ATOM 1391 C C . TRP A 1 186 ? -13.231 1.695 27.612 1.00 89.56 186 TRP A C 1
ATOM 1393 O O . TRP A 1 186 ? -13.612 1.296 28.716 1.00 89.56 186 TRP A O 1
ATOM 1403 N N . PHE A 1 187 ? -13.372 2.968 27.224 1.00 87.81 187 PHE A N 1
ATOM 1404 C CA . PHE A 1 187 ? -14.019 3.980 28.060 1.00 87.81 187 PHE A CA 1
ATOM 1405 C C . PHE A 1 187 ? -15.479 3.635 28.354 1.00 87.81 187 PHE A C 1
ATOM 1407 O O . PHE A 1 187 ? -15.900 3.761 29.503 1.00 87.81 187 PHE A O 1
ATOM 1414 N N . ARG A 1 188 ? -16.232 3.144 27.361 1.00 84.12 188 ARG A N 1
ATOM 1415 C CA . ARG A 1 188 ? -17.625 2.718 27.549 1.00 84.12 188 ARG A CA 1
ATOM 1416 C C . ARG A 1 188 ? -17.739 1.606 28.590 1.00 84.12 188 ARG A C 1
ATOM 1418 O O . ARG A 1 188 ? -18.473 1.750 29.562 1.00 84.12 188 ARG A O 1
ATOM 1425 N N . GLU A 1 189 ? -16.949 0.543 28.435 1.00 84.94 189 GLU A N 1
ATOM 1426 C CA . GLU A 1 189 ? -16.965 -0.611 29.343 1.00 84.94 189 GLU A CA 1
ATOM 1427 C C . GLU A 1 189 ? -16.571 -0.234 30.785 1.00 84.94 189 GLU A C 1
ATOM 1429 O O . GLU A 1 189 ? -17.073 -0.828 31.738 1.00 84.94 189 GLU A O 1
ATOM 1434 N N . HIS A 1 190 ? -15.695 0.760 30.979 1.00 82.38 190 HIS A N 1
ATOM 1435 C CA . HIS A 1 190 ? -15.341 1.255 32.316 1.00 82.38 190 HIS A CA 1
ATOM 1436 C C . HIS A 1 190 ? -16.413 2.172 32.912 1.00 82.38 190 HIS A C 1
ATOM 1438 O O . HIS A 1 190 ? -16.682 2.095 34.111 1.00 82.38 190 HIS A O 1
ATOM 1444 N N . ASN A 1 191 ? -17.050 3.016 32.099 1.00 76.88 191 ASN A N 1
ATOM 1445 C CA . ASN A 1 191 ? -18.090 3.923 32.578 1.00 76.88 191 ASN A CA 1
ATOM 1446 C C . ASN A 1 191 ? -19.371 3.160 32.962 1.00 76.88 191 ASN A C 1
ATOM 1448 O O . ASN A 1 191 ? -19.967 3.441 33.999 1.00 76.88 191 ASN A O 1
ATOM 1452 N N . GLU A 1 192 ? -19.739 2.130 32.192 1.00 70.00 192 GLU A N 1
ATOM 1453 C CA . GLU A 1 192 ? -20.841 1.215 32.522 1.00 70.00 192 GLU A CA 1
ATOM 1454 C C . GLU A 1 192 ? -20.586 0.461 33.838 1.00 70.00 192 GLU A C 1
ATOM 1456 O O . GLU A 1 192 ? -21.477 0.377 34.683 1.00 70.00 192 GLU A O 1
ATOM 1461 N N . LYS A 1 193 ? -19.359 -0.034 34.069 1.00 67.06 193 LYS A N 1
ATOM 1462 C CA . LYS A 1 193 ? -18.988 -0.695 35.335 1.00 67.06 193 LYS A CA 1
ATOM 1463 C C . LYS A 1 193 ? -19.060 0.253 36.530 1.00 67.06 193 LYS A C 1
ATOM 1465 O O . LYS A 1 193 ? -19.553 -0.144 37.583 1.00 67.06 193 LYS A O 1
ATOM 1470 N N . ASN A 1 194 ? -18.614 1.499 36.370 1.00 64.50 194 ASN A N 1
ATOM 1471 C CA . ASN A 1 194 ? -18.697 2.510 37.424 1.00 64.50 194 ASN A CA 1
ATOM 1472 C C . ASN A 1 194 ? -20.154 2.888 37.736 1.00 64.50 194 ASN A C 1
ATOM 1474 O O . ASN A 1 194 ? -20.517 2.988 38.906 1.00 64.50 194 ASN A O 1
ATOM 1478 N N . ALA A 1 195 ? -21.003 3.026 36.713 1.00 58.59 195 ALA A N 1
ATOM 1479 C CA . ALA A 1 195 ? -22.433 3.276 36.882 1.00 58.59 195 ALA A CA 1
ATOM 1480 C C . ALA A 1 195 ? -23.153 2.101 37.571 1.00 58.59 195 ALA A C 1
ATOM 1482 O O . ALA A 1 195 ? -23.959 2.319 38.474 1.00 58.59 195 ALA A O 1
ATOM 1483 N N . LEU A 1 196 ? -22.822 0.855 37.210 1.00 58.78 196 LEU A N 1
ATOM 1484 C CA . LEU A 1 196 ? -23.371 -0.339 37.856 1.00 58.78 196 LEU A CA 1
ATOM 1485 C C . LEU A 1 196 ? -22.922 -0.446 39.323 1.00 58.78 196 LEU A C 1
ATOM 1487 O O . LEU A 1 196 ? -23.741 -0.730 40.189 1.00 58.78 196 LEU A O 1
ATOM 1491 N N . CYS A 1 197 ? -21.650 -0.160 39.627 1.00 56.53 197 CYS A N 1
ATOM 1492 C CA . CYS A 1 197 ? -21.142 -0.126 41.003 1.00 56.53 197 CYS A CA 1
ATOM 1493 C C . CYS A 1 197 ? -21.856 0.933 41.858 1.00 56.53 197 CYS A C 1
ATOM 1495 O O . CYS A 1 197 ? -22.189 0.662 43.011 1.00 56.53 197 CYS A O 1
ATOM 1497 N N . LEU A 1 198 ? -22.124 2.118 41.297 1.00 55.19 198 LEU A N 1
ATOM 1498 C CA . LEU A 1 198 ? -22.876 3.186 41.966 1.00 55.19 198 LEU A CA 1
ATOM 1499 C C . LEU A 1 198 ? -24.344 2.805 42.200 1.00 55.19 198 LEU A C 1
ATOM 1501 O O . LEU A 1 198 ? -24.876 3.065 43.273 1.00 55.19 198 LEU A O 1
ATOM 1505 N N . LEU A 1 199 ? -24.989 2.135 41.242 1.00 55.50 199 LEU A N 1
ATOM 1506 C CA . LEU A 1 199 ? -26.360 1.641 41.405 1.00 55.50 199 LEU A CA 1
ATOM 1507 C C . LEU A 1 199 ? -26.455 0.508 42.434 1.00 55.50 199 LEU A C 1
ATOM 1509 O O . LEU A 1 199 ? -27.380 0.496 43.238 1.00 55.50 199 LEU A O 1
ATOM 1513 N N . VAL A 1 200 ? -25.491 -0.418 42.452 1.00 62.16 200 VAL A N 1
ATOM 1514 C CA . VAL A 1 200 ? -25.443 -1.497 43.451 1.00 62.16 200 VAL A CA 1
ATOM 1515 C C . VAL A 1 200 ? -25.184 -0.926 44.845 1.00 62.16 200 VAL A C 1
ATOM 1517 O O . VAL A 1 200 ? -25.879 -1.294 45.782 1.00 62.16 200 VAL A O 1
ATOM 1520 N N . SER A 1 201 ? -24.250 0.015 44.998 1.00 50.84 201 SER A N 1
ATOM 1521 C CA . SER A 1 201 ? -23.999 0.661 46.297 1.00 50.84 201 SER A CA 1
ATOM 1522 C C . SER A 1 201 ? -25.158 1.548 46.770 1.00 50.84 201 SER A C 1
ATOM 1524 O O . SER A 1 201 ? -25.406 1.607 47.970 1.00 50.84 201 SER A O 1
ATOM 1526 N N . ALA A 1 202 ? -25.921 2.158 45.858 1.00 54.16 202 ALA A N 1
ATOM 1527 C CA . ALA A 1 202 ? -27.152 2.877 46.189 1.00 54.16 202 ALA A CA 1
ATOM 1528 C C . ALA A 1 202 ? -28.338 1.953 46.534 1.00 54.16 202 ALA A C 1
ATOM 1530 O O . ALA A 1 202 ? -29.244 2.385 47.232 1.00 54.16 202 ALA A O 1
ATOM 1531 N N . ALA A 1 203 ? -28.344 0.698 46.071 1.00 53.69 203 ALA A N 1
ATOM 1532 C CA . ALA A 1 203 ? -29.387 -0.286 46.384 1.00 53.69 203 ALA A CA 1
ATOM 1533 C C . ALA A 1 203 ? -29.175 -1.015 47.730 1.00 53.69 203 ALA A C 1
ATOM 1535 O O . ALA A 1 203 ? -30.065 -1.734 48.178 1.00 53.69 203 ALA A O 1
ATOM 1536 N N . PHE A 1 204 ? -28.007 -0.847 48.361 1.00 50.38 204 PHE A N 1
ATOM 1537 C CA . PHE A 1 204 ? -27.679 -1.374 49.694 1.00 50.38 204 PHE A CA 1
ATOM 1538 C C . PHE A 1 204 ? -27.709 -0.296 50.804 1.00 50.38 204 PHE A C 1
ATOM 1540 O O . PHE A 1 204 ? -27.246 -0.559 51.916 1.00 50.38 204 PHE A O 1
ATOM 1547 N N . LEU A 1 205 ? -28.260 0.889 50.513 1.00 43.50 205 LEU A N 1
ATOM 1548 C CA . LEU A 1 205 ? -28.608 1.957 51.464 1.00 43.50 205 LEU A CA 1
ATOM 1549 C C . LEU A 1 205 ? -30.132 2.077 51.571 1.00 43.50 205 LEU A C 1
ATOM 1551 O O . LEU A 1 205 ? -30.608 2.321 52.701 1.00 43.50 205 LEU A O 1
#

InterPro domains:
  IPR018674 Protein of unknown function DUF2142, membrane [PF09913] (4-204)

Radius of gyration: 21.44 Å; chains: 1; bounding box: 56×36×77 Å

Secondary structure (DSSP, 8-state):
---STTTSPTT-STTHHHHHHHHHHHHTT--SPEE-SSS-EEEEEETHHHHHHHTTTTSTT-TT----HHHHHHHHH----S-EEEEE-TTTTTS-GGGGHHHHHHHHHHHHTT--HHHHHHHHHHHHHHHHHHHHHHHHHH-GGGHHHHHHHHTSHHHHHHHTSSSSHHHHHHHHHHHHHHHHHHHHHHHHHHHHHHHHHHHT-

pLDDT: mean 88.75, std 11.15, range [43.5, 97.75]

Foldseek 3Di:
DPLALVVQPPPNDPPQLLLLQLLQCVLVVNQAWDAPDPQWIFDWDFPVSVVLVVLCVVPVPCVVDDDDPVSVVVSQPAAGDPDIDTDTRSPANPDGVQLQQQLNVLLNVCVVVRHGSRSSQSSSLVSLLVVLVVLQVLLCVLAVPCNVVSCVVCPPSVNSSQSSGSHSVSSVSSVVSNVVSVVVSVVVVVVVVVVVVVVVVVVVD

Organism: NCBI:txid146474

Sequence (205 aa):
MDYFVLLSPPFQVADEPNHFMRVLQIAQGNLVGIRQSKTESGALLPMTAPMFAASFNKLPFAPQEKVTADMLVKAMSLRWPSSLTFVSLPNTVIYPPTSYVGAVTGVLWAHTLHATPFGTLYLARIGNLVINVGVSVCALLLSPEAGLFLVAILILPMSISLMASCSQDGMVLALMALGIACTLRWFREHNEKNALCLLVSAAFL